Protein AF-A0A2E2HFM2-F1 (afdb_monomer_lite)

Radius of gyration: 34.53 Å; chains: 1; bounding box: 101×87×68 Å

Foldseek 3Di:
DDDDDDDDDDDDDPPDDDDDDPPPPPPVVVVVPPDDDPVRVVVVVVVVVVVCVVCVDPPVPVPPPPPPPPPPPPPDPDDDDDDQKWAWQDWDADPVRWIWTQIPNDIDTQVRDDPQWHWDADPNAIWIWGQAPVGIDTHHNQWMAGRVVRDIDGNVPPPPPPPPPDPPPDDDDDDDDDDDDDDDDDDDPDDDDPDDPDDDPDDPPDPPPDDPVVVVVVVVVVCVVVVDPDPVVVVVVVVVVDDDDDDDDDD

pLDDT: mean 70.52, std 19.64, range [39.88, 98.38]

Structure (mmCIF, N/CA/C/O backbone):
data_AF-A0A2E2HFM2-F1
#
_entry.id   AF-A0A2E2HFM2-F1
#
loop_
_atom_site.group_PDB
_atom_site.id
_atom_site.type_symbol
_atom_site.label_atom_id
_atom_site.label_alt_id
_atom_site.label_comp_id
_atom_site.label_asym_id
_atom_site.label_entity_id
_atom_site.label_seq_id
_atom_site.pdbx_PDB_ins_code
_atom_site.Cartn_x
_atom_site.Cartn_y
_atom_site.Cartn_z
_atom_site.occupancy
_atom_site.B_iso_or_equiv
_atom_site.auth_seq_id
_atom_site.auth_comp_id
_atom_site.auth_asym_id
_atom_site.auth_atom_id
_atom_site.pdbx_PDB_model_num
ATOM 1 N N . MET A 1 1 ? 54.842 57.254 31.199 1.00 39.88 1 MET A N 1
ATOM 2 C CA . MET A 1 1 ? 53.881 58.344 31.488 1.00 39.88 1 MET A CA 1
ATOM 3 C C . MET A 1 1 ? 52.487 57.737 31.397 1.00 39.88 1 MET A C 1
ATOM 5 O O . MET A 1 1 ? 52.149 57.214 30.353 1.00 39.88 1 MET A O 1
ATOM 9 N N . LYS A 1 2 ? 51.867 57.440 32.544 1.00 43.44 2 LYS A N 1
ATOM 10 C CA . LYS A 1 2 ? 50.680 58.153 33.055 1.00 43.44 2 LYS A CA 1
ATOM 11 C C . LYS A 1 2 ? 49.500 58.156 32.066 1.00 43.44 2 LYS A C 1
ATOM 13 O O . LYS A 1 2 ? 49.421 59.056 31.246 1.00 43.44 2 LYS A O 1
ATOM 18 N N . SER A 1 3 ? 48.562 57.222 32.235 1.00 47.00 3 SER A N 1
ATOM 19 C CA . SER A 1 3 ? 47.198 57.603 32.627 1.00 47.00 3 SER A CA 1
ATOM 20 C C . SER A 1 3 ? 46.427 56.402 33.184 1.00 47.00 3 SER A C 1
ATOM 22 O O . SER A 1 3 ? 46.003 55.503 32.469 1.00 47.00 3 SER A O 1
ATOM 24 N N . ILE A 1 4 ? 46.313 56.406 34.508 1.00 49.69 4 ILE A N 1
ATOM 25 C CA . ILE A 1 4 ? 45.232 55.811 35.294 1.00 49.69 4 ILE A CA 1
ATOM 26 C C . ILE A 1 4 ? 44.089 56.837 35.234 1.00 49.69 4 ILE A C 1
ATOM 28 O O . ILE A 1 4 ? 44.406 58.024 35.259 1.00 49.69 4 ILE A O 1
ATOM 32 N N . ILE A 1 5 ? 42.819 56.406 35.200 1.00 49.41 5 ILE A N 1
ATOM 33 C CA . ILE A 1 5 ? 41.629 57.008 35.862 1.00 49.41 5 ILE A CA 1
ATOM 34 C C . ILE A 1 5 ? 40.356 56.731 35.041 1.00 49.41 5 ILE A C 1
ATOM 36 O O . ILE A 1 5 ? 40.232 57.214 33.922 1.00 49.41 5 ILE A O 1
ATOM 40 N N . ALA A 1 6 ? 39.410 56.017 35.668 1.00 54.16 6 ALA A N 1
ATOM 41 C CA . ALA A 1 6 ? 37.957 56.283 35.746 1.00 54.16 6 ALA A CA 1
ATOM 42 C C . ALA A 1 6 ? 37.201 54.940 35.840 1.00 54.16 6 ALA A C 1
ATOM 44 O O . ALA A 1 6 ? 36.920 54.298 34.840 1.00 54.16 6 ALA A O 1
ATOM 45 N N . LYS A 1 7 ? 37.114 54.337 37.032 1.00 53.50 7 LYS A N 1
ATOM 46 C CA . LYS A 1 7 ? 36.034 54.525 38.026 1.00 53.50 7 LYS A CA 1
ATOM 47 C C . LYS A 1 7 ? 34.646 54.111 37.517 1.00 53.50 7 LYS A C 1
ATOM 49 O O . LYS A 1 7 ? 33.931 54.914 36.935 1.00 53.50 7 LYS A O 1
ATOM 54 N N . ASN A 1 8 ? 34.276 52.879 37.876 1.00 52.31 8 ASN A N 1
ATOM 55 C CA . ASN A 1 8 ? 33.082 52.539 38.655 1.00 52.31 8 ASN A CA 1
ATOM 56 C C . ASN A 1 8 ? 32.012 53.633 38.714 1.00 52.31 8 ASN A C 1
ATOM 58 O O . ASN A 1 8 ? 32.123 54.525 39.548 1.00 52.31 8 ASN A O 1
ATOM 62 N N . ILE A 1 9 ? 30.966 53.489 37.910 1.00 54.91 9 ILE A N 1
ATOM 63 C CA . ILE A 1 9 ? 29.576 53.846 38.213 1.00 54.91 9 ILE A CA 1
ATOM 64 C C . ILE A 1 9 ? 28.745 53.018 37.229 1.00 54.91 9 ILE A C 1
ATOM 66 O O . ILE A 1 9 ? 28.989 53.076 36.033 1.00 54.91 9 ILE A O 1
ATOM 70 N N . ILE A 1 10 ? 27.838 52.220 37.783 1.00 53.59 10 ILE A N 1
ATOM 71 C CA . ILE A 1 10 ? 26.657 51.512 37.235 1.00 53.59 10 ILE A CA 1
ATOM 72 C C . ILE A 1 10 ? 26.584 50.178 38.000 1.00 53.59 10 ILE A C 1
ATOM 74 O O . ILE A 1 10 ? 26.640 49.070 37.480 1.00 53.59 10 ILE A O 1
ATOM 78 N N . LEU A 1 11 ? 26.548 50.335 39.324 1.00 54.28 11 LEU A N 1
ATOM 79 C CA . LEU A 1 11 ? 26.118 49.348 40.295 1.00 54.28 11 LEU A CA 1
ATOM 80 C C . LEU A 1 11 ? 24.799 49.908 40.827 1.00 54.28 11 LEU A C 1
ATOM 82 O O . LEU A 1 11 ? 24.800 50.973 41.441 1.00 54.28 11 LEU A O 1
ATOM 86 N N . GLY A 1 12 ? 23.697 49.219 40.547 1.00 55.84 12 GLY A N 1
ATOM 87 C CA . GLY A 1 12 ? 22.373 49.562 41.063 1.00 55.84 12 GLY A CA 1
ATOM 88 C C . GLY A 1 12 ? 21.387 49.936 39.966 1.00 55.84 12 GLY A C 1
ATOM 89 O O . GLY A 1 12 ? 21.364 51.086 39.551 1.00 55.84 12 GLY A O 1
ATOM 90 N N . CYS A 1 13 ? 20.619 48.940 39.502 1.00 47.59 13 CYS A N 1
ATOM 91 C CA . CYS A 1 13 ? 19.217 49.051 39.045 1.00 47.59 13 CYS A CA 1
ATOM 92 C C . CYS A 1 13 ? 18.712 47.756 38.364 1.00 47.59 13 CYS A C 1
ATOM 94 O O . CYS A 1 13 ? 17.999 47.817 37.371 1.00 47.59 13 CYS A O 1
ATOM 96 N N . ILE A 1 14 ? 19.050 46.564 38.873 1.00 54.38 14 ILE A N 1
ATOM 97 C CA . ILE A 1 14 ? 18.417 45.310 38.406 1.00 54.38 14 ILE A CA 1
ATOM 98 C C . ILE A 1 14 ? 17.935 44.510 39.619 1.00 54.38 14 ILE A C 1
ATOM 100 O O . ILE A 1 14 ? 18.320 43.373 39.856 1.00 54.38 14 ILE A O 1
ATOM 104 N N . ALA A 1 15 ? 17.136 45.170 40.452 1.00 54.66 15 ALA A N 1
ATOM 105 C CA . ALA A 1 15 ? 16.482 44.575 41.612 1.00 54.66 15 ALA A CA 1
ATOM 106 C C . ALA A 1 15 ? 15.042 45.094 41.727 1.00 54.66 15 ALA A C 1
ATOM 108 O O . ALA A 1 15 ? 14.640 45.565 42.780 1.00 54.66 15 ALA A O 1
ATOM 109 N N . SER A 1 16 ? 14.276 45.061 40.634 1.00 52.44 16 SER A N 1
ATOM 110 C CA . SER A 1 16 ? 12.807 45.084 40.686 1.00 52.44 16 SER A CA 1
ATOM 111 C C . SER A 1 16 ? 12.227 44.816 39.298 1.00 52.44 16 SER A C 1
ATOM 113 O O . SER A 1 16 ? 11.870 45.748 38.589 1.00 52.44 16 SER A O 1
ATOM 115 N N . LEU A 1 17 ? 12.141 43.557 38.877 1.00 49.34 17 LEU A N 1
ATOM 116 C CA . LEU A 1 17 ? 11.197 43.184 37.818 1.00 49.34 17 LEU A CA 1
ATOM 117 C C . LEU A 1 17 ? 10.865 41.689 37.913 1.00 49.34 17 LEU A C 1
ATOM 119 O O . LEU A 1 17 ? 11.126 40.905 37.011 1.00 49.34 17 LEU A O 1
ATOM 123 N N . ILE A 1 18 ? 10.314 41.293 39.059 1.00 60.44 18 ILE A N 1
ATOM 124 C CA . ILE A 1 18 ? 9.520 40.068 39.157 1.00 60.44 18 ILE A CA 1
ATOM 125 C C . ILE A 1 18 ? 8.102 40.525 39.485 1.00 60.44 18 ILE A C 1
ATOM 127 O O . ILE A 1 18 ? 7.811 40.845 40.638 1.00 60.44 18 ILE A O 1
ATOM 131 N N . PRO A 1 19 ? 7.223 40.579 38.478 1.00 47.03 19 PRO A N 1
ATOM 132 C CA . PRO A 1 19 ? 5.866 40.165 38.740 1.00 47.03 19 PRO A CA 1
ATOM 133 C C . PRO A 1 19 ? 5.434 39.091 37.739 1.00 47.03 19 PRO A C 1
ATOM 135 O O . PRO A 1 19 ? 5.386 39.303 36.535 1.00 47.03 19 PRO A O 1
ATOM 138 N N . LEU A 1 20 ? 5.049 37.955 38.318 1.00 55.09 20 LEU A N 1
ATOM 139 C CA . LEU A 1 20 ? 3.718 37.399 38.097 1.00 55.09 20 LEU A CA 1
ATOM 140 C C . LEU A 1 20 ? 3.401 36.903 36.672 1.00 55.09 20 LEU A C 1
ATOM 142 O O . LEU A 1 20 ? 2.496 37.403 36.014 1.00 55.09 20 LEU A O 1
ATOM 146 N N . SER A 1 21 ? 4.067 35.821 36.265 1.00 47.66 21 SER A N 1
ATOM 147 C CA . SER A 1 21 ? 3.723 35.050 35.057 1.00 47.66 21 SER A CA 1
ATOM 148 C C . SER A 1 21 ? 3.321 33.606 35.394 1.00 47.66 21 SER A C 1
ATOM 150 O O . SER A 1 21 ? 3.885 32.666 34.843 1.00 47.66 21 SER A O 1
ATOM 152 N N . LEU A 1 22 ? 2.379 33.399 36.328 1.00 53.66 22 LEU A N 1
ATOM 153 C CA . LEU A 1 22 ? 1.909 32.050 36.713 1.00 53.66 22 LEU A CA 1
ATOM 154 C C . LEU A 1 22 ? 0.521 31.648 36.173 1.00 53.66 22 LEU A C 1
ATOM 156 O O . LEU A 1 22 ? 0.044 30.574 36.516 1.00 53.66 22 LEU A O 1
ATOM 160 N N . ALA A 1 23 ? -0.129 32.439 35.315 1.00 53.44 23 ALA A N 1
ATOM 161 C CA . ALA A 1 23 ? -1.523 32.171 34.922 1.00 53.44 23 ALA A CA 1
ATOM 162 C C . ALA A 1 23 ? -1.748 31.713 33.464 1.00 53.44 23 ALA A C 1
ATOM 164 O O . ALA A 1 23 ? -2.892 31.680 33.027 1.00 53.44 23 ALA A O 1
ATOM 165 N N . ALA A 1 24 ? -0.709 31.355 32.697 1.00 51.06 24 ALA A N 1
ATOM 166 C CA . ALA A 1 24 ? -0.855 31.068 31.257 1.00 51.06 24 ALA A CA 1
ATOM 167 C C . ALA A 1 24 ? -0.345 29.687 30.791 1.00 51.06 24 ALA A C 1
ATOM 169 O O . ALA A 1 24 ? -0.133 29.501 29.598 1.00 51.06 24 ALA A O 1
ATOM 170 N N . GLN A 1 25 ? -0.147 28.710 31.686 1.00 55.06 25 GLN A N 1
ATOM 171 C CA . GLN A 1 25 ? 0.388 27.393 31.286 1.00 55.06 25 GLN A CA 1
ATOM 172 C C . GLN A 1 25 ? -0.664 26.348 30.869 1.00 55.06 25 GLN A C 1
ATOM 174 O O . GLN A 1 25 ? -0.280 25.318 30.345 1.00 55.06 25 GLN A O 1
ATOM 179 N N . ASN A 1 26 ? -1.973 26.600 30.996 1.00 54.81 26 ASN A N 1
ATOM 180 C CA . ASN A 1 26 ? -2.979 25.543 30.762 1.00 54.81 26 ASN A CA 1
ATOM 181 C C . ASN A 1 26 ? -3.682 25.577 29.390 1.00 54.81 26 ASN A C 1
ATOM 183 O O . ASN A 1 26 ? -4.603 24.797 29.166 1.00 54.81 26 ASN A O 1
ATOM 187 N N . ALA A 1 27 ? -3.302 26.471 28.471 1.00 55.06 27 ALA A N 1
ATOM 188 C CA . ALA A 1 27 ? -3.981 26.586 27.171 1.00 55.06 27 ALA A CA 1
ATOM 189 C C . ALA A 1 27 ? -3.174 26.031 25.983 1.00 55.06 27 ALA A C 1
ATOM 191 O O . ALA A 1 27 ? -3.766 25.732 24.949 1.00 55.06 27 ALA A O 1
ATOM 192 N N . ALA A 1 28 ? -1.854 25.863 26.123 1.00 51.75 28 ALA A N 1
ATOM 193 C CA . ALA A 1 28 ? -0.983 25.384 25.043 1.00 51.75 28 ALA A CA 1
ATOM 194 C C . ALA A 1 28 ? -0.895 23.848 24.942 1.00 51.75 28 ALA A C 1
ATOM 196 O O . ALA A 1 28 ? -0.460 23.340 23.912 1.00 51.75 28 ALA A O 1
ATOM 197 N N . ASP A 1 29 ? -1.366 23.110 25.952 1.00 54.62 29 ASP A N 1
ATOM 198 C CA . ASP A 1 29 ? -1.406 21.642 25.908 1.00 54.62 29 ASP A CA 1
ATOM 199 C C . ASP A 1 29 ? -2.560 21.098 25.044 1.00 54.62 29 ASP A C 1
ATOM 201 O O . ASP A 1 29 ? -2.495 19.963 24.586 1.00 54.62 29 ASP A O 1
ATOM 205 N N . ASN A 1 30 ? -3.575 21.906 24.715 1.00 53.47 30 ASN A N 1
ATOM 206 C CA . ASN A 1 30 ? -4.789 21.404 24.052 1.00 53.47 30 ASN A CA 1
ATOM 207 C C . ASN A 1 30 ? -4.645 21.105 22.547 1.00 53.47 30 ASN A C 1
ATOM 209 O O . ASN A 1 30 ? -5.521 20.469 21.969 1.00 53.47 30 ASN A O 1
ATOM 213 N N . ILE A 1 31 ? -3.566 21.550 21.891 1.00 54.00 31 ILE A N 1
ATOM 214 C CA . ILE A 1 31 ? -3.341 21.296 20.450 1.00 54.00 31 ILE A CA 1
ATOM 215 C C . ILE A 1 31 ? -2.473 20.049 20.208 1.00 54.00 31 ILE A C 1
ATOM 217 O O . ILE A 1 31 ? -2.490 19.497 19.112 1.00 54.00 31 ILE A O 1
ATOM 221 N N . ASN A 1 32 ? -1.786 19.543 21.239 1.00 52.69 32 ASN A N 1
ATOM 222 C CA . ASN A 1 32 ? -1.088 18.251 21.189 1.00 52.69 32 ASN A CA 1
ATOM 223 C C . ASN A 1 32 ? -1.823 17.136 21.953 1.00 52.69 32 ASN A C 1
ATOM 225 O O . ASN A 1 32 ? -1.427 15.973 21.880 1.00 52.69 32 ASN A O 1
ATOM 229 N N . THR A 1 33 ? -2.929 17.451 22.634 1.00 56.03 33 THR A N 1
ATOM 230 C CA . THR A 1 33 ? -3.870 16.467 23.179 1.00 56.03 33 THR A CA 1
ATOM 231 C C . THR A 1 33 ? -4.931 16.113 22.134 1.00 56.03 33 THR A C 1
ATOM 233 O O . THR A 1 33 ? -6.126 16.289 22.342 1.00 56.03 33 THR A O 1
ATOM 236 N N . LEU A 1 34 ? -4.501 15.502 21.029 1.00 57.41 34 LEU A N 1
ATOM 237 C CA . LEU A 1 34 ? -5.348 14.570 20.258 1.00 57.41 34 LEU A CA 1
ATOM 238 C C . LEU A 1 34 ? -5.672 13.290 21.061 1.00 57.41 34 LEU A C 1
ATOM 240 O O . LEU A 1 34 ? -6.256 12.338 20.552 1.00 57.41 34 LEU A O 1
ATOM 244 N N . PHE A 1 35 ? -5.270 13.272 22.328 1.00 57.59 35 PHE A N 1
ATOM 245 C CA . PHE A 1 35 ? -5.385 12.179 23.259 1.00 57.59 35 PHE A CA 1
ATOM 246 C C . PHE A 1 35 ? -6.167 12.699 24.455 1.00 57.59 35 PHE A C 1
ATOM 248 O O . PHE A 1 35 ? -5.665 13.549 25.184 1.00 57.59 35 PHE A O 1
ATOM 255 N N . THR A 1 36 ? -7.405 12.218 24.558 1.00 68.62 36 THR A N 1
ATOM 256 C CA . THR A 1 36 ? -8.241 12.046 25.755 1.00 68.62 36 THR A CA 1
ATOM 257 C C . THR A 1 36 ? -7.971 12.989 26.928 1.00 68.62 36 THR A C 1
ATOM 259 O O . THR A 1 36 ? -6.880 12.987 27.506 1.00 68.62 36 THR A O 1
ATOM 262 N N . THR A 1 37 ? -8.999 13.714 27.370 1.00 85.19 37 THR A N 1
ATOM 263 C CA . THR A 1 37 ? -8.916 14.525 28.600 1.00 85.19 37 THR A CA 1
ATOM 264 C C . THR A 1 37 ? -8.427 13.682 29.796 1.00 85.19 37 THR A C 1
ATOM 266 O O . THR A 1 37 ? -8.625 12.466 29.800 1.00 85.19 37 THR A O 1
ATOM 269 N N . PRO A 1 38 ? -7.814 14.269 30.846 1.00 82.12 38 PRO A N 1
ATOM 270 C CA . PRO A 1 38 ? -7.383 13.501 32.020 1.00 82.12 38 PRO A CA 1
ATOM 271 C C . PRO A 1 38 ? -8.492 12.621 32.622 1.00 82.12 38 PRO A C 1
ATOM 273 O O . PRO A 1 38 ? -8.237 11.473 32.972 1.00 82.12 38 PRO A O 1
ATOM 276 N N . ALA A 1 39 ? -9.732 13.121 32.647 1.00 80.25 39 ALA A N 1
ATOM 277 C CA . ALA A 1 39 ? -10.903 12.371 33.103 1.00 80.25 39 ALA A CA 1
ATOM 278 C C . ALA A 1 39 ? -11.265 11.200 32.169 1.00 80.25 39 ALA A C 1
ATOM 280 O O . ALA A 1 39 ? -11.612 10.113 32.619 1.00 80.25 39 ALA A O 1
ATOM 281 N N . GLU A 1 40 ? -11.152 11.395 30.857 1.00 84.44 40 GLU A N 1
ATOM 282 C CA . GLU A 1 40 ? -11.380 10.336 29.870 1.00 84.44 40 GLU A CA 1
ATOM 283 C C . GLU A 1 40 ? -10.297 9.254 29.934 1.00 84.44 40 GLU A C 1
ATOM 285 O O . GLU A 1 40 ? -10.583 8.071 29.761 1.00 84.44 40 GLU A O 1
ATOM 290 N N . ARG A 1 41 ? -9.059 9.633 30.263 1.00 86.56 41 ARG A N 1
ATOM 291 C CA . ARG A 1 41 ? -7.980 8.674 30.502 1.00 86.56 41 ARG A CA 1
ATOM 292 C C . ARG A 1 41 ? -8.248 7.806 31.727 1.00 86.56 41 ARG A C 1
ATOM 294 O O . ARG A 1 41 ? -8.078 6.595 31.638 1.00 86.56 41 ARG A O 1
ATOM 301 N N . GLU A 1 42 ? -8.706 8.400 32.828 1.00 89.38 42 GLU A N 1
ATOM 302 C CA . GLU A 1 42 ? -9.131 7.642 34.013 1.00 89.38 42 GLU A CA 1
ATOM 303 C C . GLU A 1 42 ? -10.271 6.671 33.680 1.00 89.38 42 GLU A C 1
ATOM 305 O O . GLU A 1 42 ? -10.248 5.522 34.119 1.00 89.38 42 GLU A O 1
ATOM 310 N N . TYR A 1 43 ? -11.227 7.091 32.847 1.00 92.00 43 TYR A N 1
ATOM 311 C CA . TYR A 1 43 ? -12.310 6.224 32.382 1.00 92.00 43 TYR A CA 1
ATOM 312 C C . TYR A 1 43 ? -11.810 5.047 31.525 1.00 92.00 43 TYR A C 1
ATOM 314 O O . TYR A 1 43 ? -12.199 3.902 31.755 1.00 92.00 43 TYR A O 1
ATOM 322 N N . LEU A 1 44 ? -10.910 5.286 30.566 1.00 89.44 44 LEU A N 1
ATOM 323 C CA . LEU A 1 44 ? -10.323 4.212 29.757 1.00 89.44 44 LEU A CA 1
ATOM 324 C C . LEU A 1 44 ? -9.450 3.263 30.587 1.00 89.44 44 LEU A C 1
ATOM 326 O O . LEU A 1 44 ? -9.441 2.057 30.335 1.00 89.44 44 LEU A O 1
ATOM 330 N N . ASP A 1 45 ? -8.731 3.782 31.582 1.00 91.25 45 ASP A N 1
ATOM 331 C CA . ASP A 1 45 ? -7.950 2.960 32.505 1.00 91.25 45 ASP A CA 1
ATOM 332 C C . ASP A 1 45 ? -8.859 2.112 33.407 1.00 91.25 45 ASP A C 1
ATOM 334 O O . ASP A 1 45 ? -8.538 0.949 33.659 1.00 91.25 45 ASP A O 1
ATOM 338 N N . PHE A 1 46 ? -10.019 2.635 33.819 1.00 95.94 46 PHE A N 1
ATOM 339 C CA . PHE A 1 46 ? -11.054 1.859 34.504 1.00 95.94 46 PHE A CA 1
ATOM 340 C C . PHE A 1 46 ? -11.579 0.714 33.626 1.00 95.94 46 PHE A C 1
ATOM 342 O O . PHE A 1 46 ? -11.563 -0.434 34.067 1.00 95.94 46 PHE A O 1
ATOM 349 N N . LEU A 1 47 ? -11.948 0.983 32.366 1.00 94.38 47 LEU A N 1
ATOM 350 C CA . LEU A 1 47 ? -12.396 -0.060 31.429 1.00 94.38 47 LEU A CA 1
ATOM 351 C C . LEU A 1 47 ? -11.313 -1.117 31.178 1.00 94.38 47 LEU A C 1
ATOM 353 O O . LEU A 1 47 ? -11.606 -2.310 31.124 1.00 94.38 47 LEU A O 1
ATOM 357 N N . ARG A 1 48 ? -10.043 -0.703 31.057 1.00 90.94 48 ARG A N 1
ATOM 358 C CA . ARG A 1 48 ? -8.917 -1.638 30.924 1.00 90.94 48 ARG A CA 1
ATOM 359 C C . ARG A 1 48 ? -8.802 -2.537 32.156 1.00 90.94 48 ARG A C 1
ATOM 361 O O . ARG A 1 48 ? -8.593 -3.738 32.005 1.00 90.94 48 ARG A O 1
ATOM 368 N N . GLN A 1 49 ? -8.918 -1.980 33.361 1.00 94.44 49 GLN A N 1
ATOM 369 C CA . GLN A 1 49 ? -8.872 -2.762 34.599 1.00 94.44 49 GLN A CA 1
ATOM 370 C C . GLN A 1 49 ? -10.060 -3.718 34.709 1.00 94.44 49 GLN A C 1
ATOM 372 O O . GLN A 1 49 ? -9.866 -4.875 35.068 1.00 94.44 49 GLN A O 1
ATOM 377 N N . GLU A 1 50 ? -11.263 -3.269 34.356 1.00 94.94 50 GLU A N 1
ATOM 378 C CA . GLU A 1 50 ? -12.454 -4.116 34.329 1.00 94.94 50 GLU A CA 1
ATOM 379 C C . GLU A 1 50 ? -12.279 -5.289 33.353 1.00 94.94 50 GLU A C 1
ATOM 381 O O . GLU A 1 50 ? -12.508 -6.439 33.726 1.00 94.94 50 GLU A O 1
ATOM 386 N N . PHE A 1 51 ? -11.776 -5.024 32.144 1.00 90.94 51 PHE A N 1
ATOM 387 C CA . PHE A 1 51 ? -11.486 -6.058 31.153 1.00 90.94 51 PHE A CA 1
ATOM 388 C C . PHE A 1 51 ? -10.466 -7.081 31.668 1.00 90.94 51 PHE A C 1
ATOM 390 O O . PHE A 1 51 ? -10.666 -8.282 31.503 1.00 90.94 51 PHE A O 1
ATOM 397 N N . LEU A 1 52 ? -9.394 -6.629 32.328 1.00 87.88 52 LEU A N 1
ATOM 398 C CA . LEU A 1 52 ? -8.387 -7.517 32.919 1.00 87.88 52 LEU A CA 1
ATOM 399 C C . LEU A 1 52 ? -8.940 -8.337 34.091 1.00 87.88 52 LEU A C 1
ATOM 401 O O . LEU A 1 52 ? -8.533 -9.477 34.279 1.00 87.88 52 LEU A O 1
ATOM 405 N N . LEU A 1 53 ? -9.872 -7.788 34.872 1.00 92.00 53 LEU A N 1
ATOM 406 C CA . LEU A 1 53 ? -10.530 -8.516 35.960 1.00 92.00 53 LEU A CA 1
ATOM 407 C C . LEU A 1 53 ? -11.534 -9.553 35.446 1.00 92.00 53 LEU A C 1
ATOM 409 O O . LEU A 1 53 ? -11.685 -10.601 36.070 1.00 92.00 53 LEU A O 1
ATOM 413 N N . GLN A 1 54 ? -12.209 -9.271 34.329 1.00 86.31 54 GLN A N 1
ATOM 414 C CA .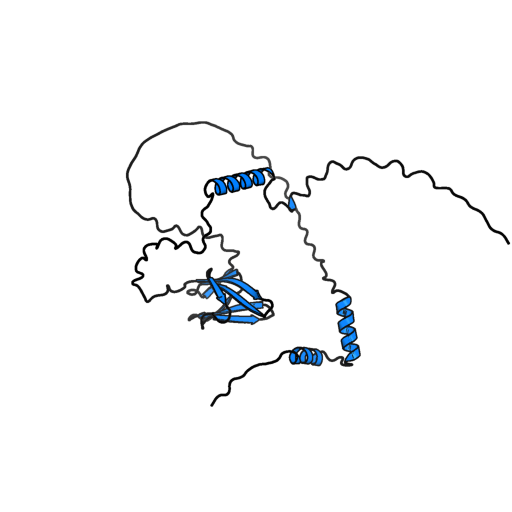 GLN A 1 54 ? -13.123 -10.210 33.672 1.00 86.31 54 GLN A CA 1
ATOM 415 C C . GLN A 1 54 ? -12.379 -11.296 32.881 1.00 86.31 54 GLN A C 1
ATOM 417 O O . GLN A 1 54 ? -12.873 -12.416 32.784 1.00 86.31 54 GLN A O 1
ATOM 422 N N . ASN A 1 55 ? -11.171 -10.999 32.389 1.00 83.44 55 ASN A N 1
ATOM 423 C CA . ASN A 1 55 ? -10.320 -11.922 31.634 1.00 83.44 55 ASN A CA 1
ATOM 424 C C . ASN A 1 55 ? -8.982 -12.171 32.364 1.00 83.44 55 ASN A C 1
ATOM 426 O O . ASN A 1 55 ? -7.919 -11.900 31.801 1.00 83.44 55 ASN A O 1
ATOM 430 N N . PRO A 1 56 ? -8.995 -12.649 33.628 1.00 73.69 56 PRO A N 1
ATOM 431 C CA . PRO A 1 56 ? -7.814 -12.631 34.486 1.00 73.69 56 PRO A CA 1
ATOM 432 C C . PRO A 1 56 ? -6.685 -13.528 33.983 1.00 73.69 56 PRO A C 1
ATOM 434 O O . PRO A 1 56 ? -5.531 -13.211 34.247 1.00 73.69 56 PRO A O 1
ATOM 437 N N . GLN A 1 57 ? -6.995 -14.609 33.265 1.00 60.06 57 GLN A N 1
ATOM 438 C CA . GLN A 1 57 ? -6.033 -15.538 32.675 1.00 60.06 57 GLN A CA 1
ATOM 439 C C . GLN A 1 57 ? -6.728 -16.422 31.627 1.00 60.06 57 GLN A C 1
ATOM 441 O O . GLN A 1 57 ? -6.887 -17.622 31.838 1.00 60.06 57 GLN A O 1
ATOM 446 N N . GLU A 1 58 ? -7.119 -15.872 30.479 1.00 57.06 58 GLU A N 1
ATOM 447 C CA . GLU A 1 58 ? -6.851 -16.680 29.290 1.00 57.06 58 GLU A CA 1
ATOM 448 C C . GLU A 1 58 ? -5.367 -16.467 29.032 1.00 57.06 58 GLU A C 1
ATOM 450 O O . GLU A 1 58 ? -4.941 -15.385 28.626 1.00 57.06 58 GLU A O 1
ATOM 455 N N . ASP A 1 59 ? -4.556 -17.464 29.406 1.00 53.34 59 ASP A N 1
ATOM 456 C CA . ASP A 1 59 ? -3.237 -17.624 28.810 1.00 53.34 59 ASP A CA 1
ATOM 457 C C . ASP A 1 59 ? -3.416 -17.281 27.331 1.00 53.34 59 ASP A C 1
ATOM 459 O O . ASP A 1 59 ? -4.201 -17.945 26.652 1.00 53.34 59 ASP A O 1
ATOM 463 N N . PHE A 1 60 ? -2.733 -16.242 26.837 1.00 52.53 60 PHE A N 1
ATOM 464 C CA . PHE A 1 60 ? -2.528 -16.038 25.404 1.00 52.53 60 PHE A CA 1
ATOM 465 C C . PHE A 1 60 ? -1.671 -17.206 24.916 1.00 52.53 60 PHE A C 1
ATOM 467 O O . PHE A 1 60 ? -0.492 -17.084 24.584 1.00 52.53 60 PHE A O 1
ATOM 474 N N . ASN A 1 61 ? -2.255 -18.392 24.956 1.00 50.31 61 ASN A N 1
ATOM 475 C CA . ASN A 1 61 ? -1.707 -19.591 24.423 1.00 50.31 61 ASN A CA 1
ATOM 476 C C . ASN A 1 61 ? -1.916 -19.394 22.931 1.00 50.31 61 ASN A C 1
ATOM 478 O O . ASN A 1 61 ? -2.983 -19.651 22.389 1.00 50.31 61 ASN A O 1
ATOM 482 N N . VAL A 1 62 ? -0.883 -18.892 22.257 1.00 58.84 62 VAL A N 1
ATOM 483 C CA . VAL A 1 62 ? -0.831 -18.814 20.788 1.00 58.84 62 VAL A CA 1
ATOM 484 C C . VAL A 1 62 ? -1.038 -20.212 20.161 1.00 58.84 62 VAL A C 1
ATOM 486 O O . VAL A 1 62 ? -1.259 -20.329 18.963 1.00 58.84 62 VAL A O 1
ATOM 489 N N . ASN A 1 63 ? -1.027 -21.272 20.983 1.00 58.69 63 ASN A N 1
ATOM 490 C CA . ASN A 1 63 ? -1.361 -22.652 20.643 1.00 58.69 63 ASN A CA 1
ATOM 491 C C . ASN A 1 63 ? -2.735 -23.126 21.155 1.00 58.69 63 ASN A C 1
ATOM 493 O O . ASN A 1 63 ? -2.960 -24.334 21.209 1.00 58.69 63 ASN A O 1
ATOM 497 N N . GLN A 1 64 ? -3.644 -22.242 21.580 1.00 53.34 64 GLN A N 1
ATOM 498 C CA . GLN A 1 64 ? -5.016 -22.653 21.863 1.00 53.34 64 GLN A CA 1
ATOM 499 C C . GLN A 1 64 ? -5.626 -23.086 20.535 1.00 53.34 64 GLN A C 1
ATOM 501 O O . GLN A 1 64 ? -5.901 -22.258 19.669 1.00 53.34 64 GLN A O 1
ATOM 506 N N . GLU A 1 65 ? -5.744 -24.404 20.362 1.00 60.06 65 GLU A N 1
ATOM 507 C CA . GLU A 1 65 ? -6.508 -25.036 19.297 1.00 60.06 65 GLU A CA 1
ATOM 508 C C . GLU A 1 65 ? -7.875 -24.363 19.278 1.00 60.06 65 GLU A C 1
ATOM 510 O O . GLU A 1 65 ? -8.728 -24.607 20.135 1.00 60.06 65 GLU A O 1
ATOM 515 N N . VAL A 1 66 ? -8.027 -23.431 18.336 1.00 64.06 66 VAL A N 1
ATOM 516 C CA . VAL A 1 66 ? -9.278 -22.749 18.044 1.00 64.06 66 VAL A CA 1
ATOM 517 C C . VAL A 1 66 ? -10.312 -23.864 17.927 1.00 64.06 66 VAL A C 1
ATOM 519 O O . VAL A 1 66 ? -10.087 -24.775 17.122 1.00 64.06 66 VAL A O 1
ATOM 522 N N . PRO A 1 67 ? -11.381 -23.873 18.752 1.00 54.69 67 PRO A N 1
ATOM 523 C CA . PRO A 1 67 ? -12.404 -24.900 18.655 1.00 54.69 67 PRO A CA 1
ATOM 524 C C . PRO A 1 67 ? -12.810 -24.946 17.197 1.00 54.69 67 PRO A C 1
ATOM 526 O O . PRO A 1 67 ? -13.159 -23.902 16.647 1.00 54.69 67 PRO A O 1
ATOM 529 N N . LEU A 1 68 ? -12.642 -26.122 16.583 1.00 54.03 68 LEU A N 1
ATOM 530 C CA . LEU A 1 68 ? -12.945 -26.388 15.185 1.00 54.03 68 LEU A CA 1
ATOM 531 C C . LEU A 1 68 ? -14.369 -25.897 14.949 1.00 54.03 68 LEU A C 1
ATOM 533 O O . LEU A 1 68 ? -15.337 -26.612 15.215 1.00 54.03 68 LEU A O 1
ATOM 537 N N . VAL A 1 69 ? -14.490 -24.642 14.508 1.00 61.97 69 VAL A N 1
ATOM 538 C CA . VAL A 1 69 ? -15.707 -24.119 13.913 1.00 61.97 69 VAL A CA 1
ATOM 539 C C . VAL A 1 69 ? -16.045 -25.182 12.884 1.00 61.97 69 VAL A C 1
ATOM 541 O O . VAL A 1 69 ? -15.135 -25.550 12.132 1.00 61.97 69 VAL A O 1
ATOM 544 N N . PRO A 1 70 ? -17.252 -25.775 12.923 1.00 52.53 70 PRO A N 1
ATOM 545 C CA . PRO A 1 70 ? -17.615 -26.810 11.978 1.00 52.53 70 PRO A CA 1
ATOM 546 C C . PRO A 1 70 ? -17.246 -26.275 10.607 1.00 52.53 70 PRO A C 1
ATOM 548 O O . PRO A 1 70 ? -17.780 -25.250 10.185 1.00 52.53 70 PRO A O 1
ATOM 551 N N . VAL A 1 71 ? -16.244 -26.918 10.004 1.00 53.50 71 VAL A N 1
ATOM 552 C CA . VAL A 1 71 ? -15.839 -26.675 8.633 1.00 53.50 71 VAL A CA 1
ATOM 553 C C . VAL A 1 71 ? -17.112 -26.967 7.869 1.00 53.50 71 VAL A C 1
ATOM 555 O O . VAL A 1 71 ? -17.509 -28.124 7.725 1.00 53.50 71 VAL A O 1
ATOM 558 N N . ILE A 1 72 ? -17.835 -25.903 7.524 1.00 55.53 72 ILE A N 1
ATOM 559 C CA . ILE A 1 72 ? -18.856 -25.963 6.498 1.00 55.53 72 ILE A CA 1
ATOM 560 C C . ILE A 1 72 ? -18.074 -26.552 5.342 1.00 55.53 72 ILE A C 1
ATOM 562 O O . ILE A 1 72 ? -17.051 -25.991 4.959 1.00 55.53 72 ILE A O 1
ATOM 566 N N . ALA A 1 73 ? -18.434 -27.771 4.949 1.00 52.22 73 ALA A N 1
ATOM 567 C CA . ALA A 1 73 ? -17.793 -28.430 3.836 1.00 52.22 73 ALA A CA 1
ATOM 568 C C . ALA A 1 73 ? -17.886 -27.451 2.666 1.00 52.22 73 ALA A C 1
ATOM 570 O O . ALA A 1 73 ? -18.975 -27.210 2.145 1.00 52.22 73 ALA A O 1
ATOM 571 N N . ASP A 1 74 ? -16.756 -26.829 2.337 1.00 51.91 74 ASP A N 1
ATOM 572 C CA . ASP A 1 74 ? -16.564 -26.051 1.126 1.00 51.91 74 ASP A CA 1
ATOM 573 C C . ASP A 1 74 ? -16.546 -27.063 -0.030 1.00 51.91 74 ASP A C 1
ATOM 575 O O . ASP A 1 74 ? -15.521 -27.335 -0.646 1.00 51.91 74 ASP A O 1
ATOM 579 N N . ASP A 1 75 ? -17.700 -27.680 -0.282 1.00 52.00 75 ASP A N 1
ATOM 580 C CA . ASP A 1 75 ? -17.974 -28.612 -1.377 1.00 52.00 75 ASP A CA 1
ATOM 581 C C . ASP A 1 75 ? -18.152 -27.864 -2.716 1.00 52.00 75 ASP A C 1
ATOM 583 O O . ASP A 1 75 ? -18.832 -28.351 -3.614 1.00 52.00 75 ASP A O 1
ATOM 587 N N . GLU A 1 76 ? -17.529 -26.694 -2.893 1.00 53.69 76 GLU A N 1
ATOM 588 C CA . GLU A 1 76 ? -17.449 -26.007 -4.188 1.00 53.69 76 GLU A CA 1
ATOM 589 C C . GLU A 1 76 ? -16.032 -25.490 -4.458 1.00 53.69 76 GLU A C 1
ATOM 591 O O . GLU A 1 76 ? -15.722 -24.299 -4.473 1.00 53.69 76 GLU A O 1
ATOM 596 N N . GLU A 1 77 ? -15.150 -26.440 -4.747 1.00 54.44 77 GLU A N 1
ATOM 597 C CA . GLU A 1 77 ? -14.028 -26.200 -5.641 1.00 54.44 77 GLU A CA 1
ATOM 598 C C . GLU A 1 77 ? -14.573 -25.683 -6.987 1.00 54.44 77 GLU A C 1
ATOM 600 O O . GLU A 1 77 ? -15.222 -26.425 -7.725 1.00 54.44 77 GLU A O 1
ATOM 605 N N . GLY A 1 78 ? -14.305 -24.416 -7.333 1.00 50.28 78 GLY A N 1
ATOM 606 C CA . GLY A 1 78 ? -14.266 -24.047 -8.753 1.00 50.28 78 GLY A CA 1
ATOM 607 C C . GLY A 1 78 ? -14.707 -22.660 -9.208 1.00 50.28 78 GLY A C 1
ATOM 608 O O . GLY A 1 78 ? -14.753 -22.459 -10.419 1.00 50.28 78 GLY A O 1
ATOM 609 N N . ALA A 1 79 ? -14.996 -21.689 -8.343 1.00 56.81 79 ALA A N 1
ATOM 610 C CA . ALA A 1 79 ? -15.171 -20.314 -8.817 1.00 56.81 79 ALA A CA 1
ATOM 611 C C . ALA A 1 79 ? -14.731 -19.303 -7.760 1.00 56.81 79 ALA A C 1
ATOM 613 O O . ALA A 1 79 ? -15.509 -18.909 -6.894 1.00 56.81 79 ALA A O 1
ATOM 614 N N . GLN A 1 80 ? -13.476 -18.848 -7.844 1.00 58.34 80 GLN A N 1
ATOM 615 C CA . GLN A 1 80 ? -13.103 -17.604 -7.173 1.00 58.34 80 GLN A CA 1
ATOM 616 C C . GLN A 1 80 ? -14.086 -16.522 -7.649 1.00 58.34 80 GLN A C 1
ATOM 618 O O . GLN A 1 80 ? -14.267 -16.381 -8.864 1.00 58.34 80 GLN A O 1
ATOM 623 N N . PRO A 1 81 ? -14.764 -15.803 -6.737 1.00 65.44 81 PRO A N 1
ATOM 624 C CA . PRO A 1 81 ? -15.719 -14.782 -7.132 1.00 65.44 81 PRO A CA 1
ATOM 625 C C . PRO A 1 81 ? -14.998 -13.785 -8.035 1.00 65.44 81 PRO A C 1
ATOM 627 O O . PRO A 1 81 ? -13.923 -13.294 -7.688 1.00 65.44 81 PRO A O 1
ATOM 630 N N . ALA A 1 82 ? -15.561 -13.533 -9.219 1.00 77.94 82 ALA A N 1
ATOM 631 C CA . ALA A 1 82 ? -14.996 -12.585 -10.165 1.00 77.94 82 ALA A CA 1
ATOM 632 C C . ALA A 1 82 ? -14.834 -11.235 -9.456 1.00 77.94 82 ALA A C 1
ATOM 634 O O . ALA A 1 82 ? -15.818 -10.607 -9.063 1.00 77.94 82 ALA A O 1
ATOM 635 N N . VAL A 1 83 ? -13.584 -10.829 -9.235 1.00 79.06 83 VAL A N 1
ATOM 636 C CA . VAL A 1 83 ? -13.260 -9.598 -8.517 1.00 79.06 83 VAL A CA 1
ATOM 637 C C . VAL A 1 83 ? -13.775 -8.425 -9.346 1.00 79.06 83 VAL A C 1
ATOM 639 O O . VAL A 1 83 ? -13.279 -8.165 -10.440 1.00 79.06 83 VAL A O 1
ATOM 642 N N . SER A 1 84 ? -14.801 -7.739 -8.847 1.00 90.25 84 SER A N 1
ATOM 643 C CA . SER A 1 84 ? -15.430 -6.613 -9.546 1.00 90.25 84 SER A CA 1
ATOM 644 C C . SER A 1 84 ? -14.649 -5.307 -9.395 1.00 90.25 84 SER A C 1
ATOM 646 O O . SER A 1 84 ? -14.760 -4.423 -10.244 1.00 90.25 84 SER A O 1
ATOM 648 N N . GLU A 1 85 ? -13.853 -5.186 -8.330 1.00 94.88 85 GLU A N 1
ATOM 649 C CA . GLU A 1 85 ? -13.124 -3.970 -7.976 1.00 94.88 85 GLU A CA 1
ATOM 650 C C . GLU A 1 85 ? -11.731 -4.292 -7.414 1.00 94.88 85 GLU A C 1
ATOM 652 O O . GLU A 1 85 ? -11.555 -5.207 -6.605 1.00 94.88 85 GLU A O 1
ATOM 657 N N . TYR A 1 86 ? -10.734 -3.523 -7.851 1.00 96.00 86 TYR A N 1
ATOM 658 C CA . TYR A 1 86 ? -9.376 -3.549 -7.317 1.00 96.00 86 TYR A CA 1
ATOM 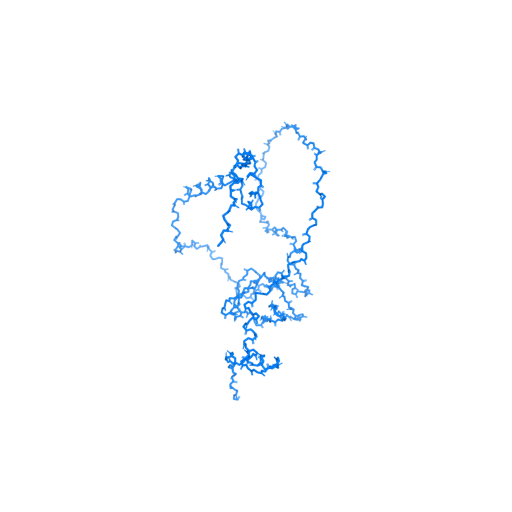659 C C . TYR A 1 86 ? -9.079 -2.250 -6.576 1.00 96.00 86 TYR A C 1
ATOM 661 O O . TYR A 1 86 ? -8.870 -1.215 -7.197 1.00 96.00 86 TYR A O 1
ATOM 669 N N . THR A 1 87 ? -8.998 -2.313 -5.256 1.00 96.31 87 THR A N 1
ATOM 670 C CA . THR A 1 87 ? -8.662 -1.205 -4.368 1.00 96.31 87 THR A CA 1
ATOM 671 C C . THR A 1 87 ? -7.214 -1.303 -3.914 1.00 96.31 87 THR A C 1
ATOM 673 O O . THR A 1 87 ? -6.856 -2.176 -3.119 1.00 96.31 87 THR A O 1
ATOM 676 N N . LEU A 1 88 ? -6.376 -0.379 -4.384 1.00 97.12 88 LEU A N 1
ATOM 677 C CA . LEU A 1 88 ? -4.989 -0.256 -3.953 1.00 97.12 88 LEU A CA 1
ATOM 678 C C . LEU A 1 88 ? -4.914 0.676 -2.742 1.00 97.12 88 LEU A C 1
ATOM 680 O O . LEU A 1 88 ? -4.907 1.897 -2.881 1.00 97.12 88 LEU A O 1
ATOM 684 N N . THR A 1 89 ? -4.814 0.112 -1.543 1.00 96.56 89 THR A N 1
ATOM 685 C CA . THR A 1 89 ? -4.741 0.898 -0.303 1.00 96.56 89 THR A CA 1
ATOM 686 C C . THR A 1 89 ? -3.387 1.585 -0.155 1.00 96.56 89 THR A C 1
ATOM 688 O O . THR A 1 89 ? -3.321 2.760 0.200 1.00 96.56 89 THR A O 1
ATOM 691 N N . GLY A 1 90 ? -2.294 0.876 -0.442 1.00 96.62 90 GLY A N 1
ATOM 692 C CA . GLY A 1 90 ? -0.953 1.402 -0.221 1.00 96.62 90 GLY A CA 1
ATOM 693 C C . GLY A 1 90 ? 0.150 0.540 -0.812 1.00 96.62 90 GLY A C 1
ATOM 694 O O . GLY A 1 90 ? -0.054 -0.625 -1.148 1.00 96.62 90 GLY A O 1
ATOM 695 N N . ILE A 1 91 ? 1.337 1.133 -0.909 1.00 97.56 91 ILE A N 1
ATOM 696 C CA . ILE A 1 91 ? 2.571 0.459 -1.309 1.00 97.56 91 ILE A CA 1
ATOM 697 C C . ILE A 1 91 ? 3.633 0.832 -0.280 1.00 97.56 91 ILE A C 1
ATOM 699 O O . ILE A 1 91 ? 3.896 2.013 -0.055 1.00 97.56 91 ILE A O 1
ATOM 703 N N . PHE A 1 92 ? 4.249 -0.166 0.337 1.00 97.38 92 PHE A N 1
ATOM 704 C CA . PHE A 1 92 ? 5.370 0.011 1.247 1.00 97.38 92 PHE A CA 1
ATOM 705 C C . PHE A 1 92 ? 6.658 -0.432 0.570 1.00 97.38 92 PHE A C 1
ATOM 707 O O . PHE A 1 92 ? 6.728 -1.522 0.012 1.00 97.38 92 PHE A O 1
ATOM 714 N N . THR A 1 93 ? 7.678 0.422 0.618 1.00 97.00 93 THR A N 1
ATOM 715 C CA . THR A 1 93 ? 9.018 0.108 0.111 1.00 97.00 93 THR A CA 1
ATOM 716 C C . THR A 1 93 ? 9.966 -0.034 1.291 1.00 97.00 93 THR A C 1
ATOM 718 O O . THR A 1 93 ? 10.144 0.896 2.077 1.00 97.00 93 THR A O 1
ATOM 721 N N . GLN A 1 94 ? 10.569 -1.208 1.420 1.00 97.12 94 GLN A N 1
ATOM 722 C CA . GLN A 1 94 ? 11.559 -1.506 2.443 1.00 97.12 94 GLN A CA 1
ATOM 723 C C . GLN A 1 94 ? 12.930 -0.919 2.075 1.00 97.12 94 GLN A C 1
ATOM 725 O O . GLN A 1 94 ? 13.212 -0.595 0.922 1.00 97.12 94 GLN A O 1
ATOM 730 N N . ARG A 1 95 ? 13.838 -0.832 3.056 1.00 96.25 95 ARG A N 1
ATOM 731 C CA . ARG A 1 95 ? 15.212 -0.331 2.843 1.00 96.25 95 ARG A CA 1
ATOM 732 C C . ARG A 1 95 ? 16.016 -1.183 1.850 1.00 96.25 95 ARG A C 1
ATOM 734 O O . ARG A 1 95 ? 16.890 -0.654 1.177 1.00 96.25 95 ARG A O 1
ATOM 741 N N . ASN A 1 96 ? 15.736 -2.484 1.771 1.00 95.81 96 ASN A N 1
ATOM 742 C CA . ASN A 1 96 ? 16.371 -3.407 0.821 1.00 95.81 96 ASN A CA 1
ATOM 743 C C . ASN A 1 96 ? 15.814 -3.279 -0.613 1.00 95.81 96 ASN A C 1
ATOM 745 O O . ASN A 1 96 ? 16.256 -4.012 -1.489 1.00 95.81 96 ASN A O 1
ATOM 749 N N . GLY A 1 97 ? 14.842 -2.389 -0.846 1.00 95.56 97 GLY A N 1
ATOM 750 C CA . GLY A 1 97 ? 14.181 -2.203 -2.135 1.00 95.56 97 GLY A CA 1
ATOM 751 C C . GLY A 1 97 ? 12.966 -3.104 -2.366 1.00 95.56 97 GLY A C 1
ATOM 752 O O . GLY A 1 97 ? 12.223 -2.840 -3.307 1.00 95.56 97 GLY A O 1
ATOM 753 N N . ALA A 1 98 ? 12.720 -4.103 -1.509 1.00 96.38 98 ALA A N 1
ATOM 754 C CA . ALA A 1 98 ? 11.544 -4.962 -1.608 1.00 96.38 98 ALA A CA 1
ATOM 755 C C . ALA A 1 98 ? 10.259 -4.163 -1.362 1.00 96.38 98 ALA A C 1
ATOM 757 O O . ALA A 1 98 ? 10.227 -3.248 -0.529 1.00 96.38 98 ALA A O 1
ATOM 758 N N . ARG A 1 99 ? 9.193 -4.517 -2.081 1.00 97.81 99 ARG A N 1
ATOM 759 C CA . ARG A 1 99 ? 7.916 -3.804 -2.028 1.00 97.81 99 ARG A CA 1
ATOM 760 C C . ARG A 1 99 ? 6.789 -4.734 -1.607 1.00 97.81 99 ARG A C 1
ATOM 762 O O . ARG A 1 99 ? 6.662 -5.843 -2.121 1.00 97.81 99 ARG A O 1
ATOM 769 N N . THR A 1 100 ? 5.961 -4.237 -0.697 1.00 98.12 100 THR A N 1
ATOM 770 C CA . THR A 1 100 ? 4.741 -4.898 -0.228 1.00 98.12 100 THR A CA 1
ATOM 771 C C . THR A 1 100 ? 3.548 -4.024 -0.595 1.00 98.12 100 THR A C 1
ATOM 773 O O . THR A 1 100 ? 3.574 -2.805 -0.413 1.00 98.12 100 THR A O 1
ATOM 776 N N . ILE A 1 101 ? 2.508 -4.638 -1.141 1.00 98.06 101 ILE A N 1
ATOM 777 C CA . ILE A 1 101 ? 1.336 -3.976 -1.710 1.00 98.06 101 ILE A CA 1
ATOM 778 C C . ILE A 1 101 ? 0.104 -4.390 -0.916 1.00 98.06 101 ILE A C 1
ATOM 780 O O . ILE A 1 101 ? -0.109 -5.577 -0.676 1.00 98.06 101 ILE A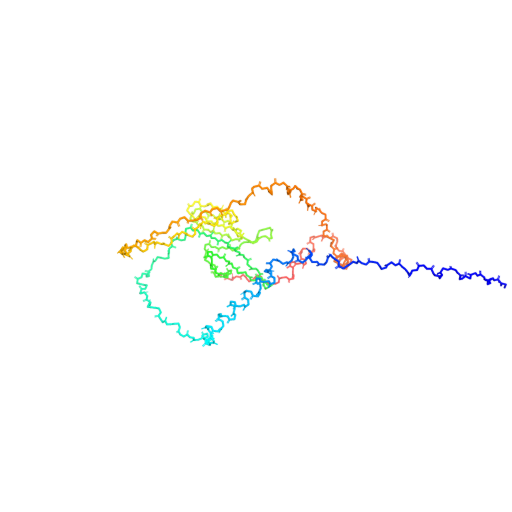 O 1
ATOM 784 N N . TRP A 1 102 ? -0.724 -3.418 -0.534 1.00 97.69 102 TRP A N 1
ATOM 785 C CA . TRP A 1 102 ? -2.037 -3.684 0.052 1.00 97.69 102 TRP A CA 1
ATOM 786 C C . TRP A 1 102 ? -3.120 -3.540 -1.010 1.00 97.69 102 TRP A C 1
ATOM 788 O O . TRP A 1 102 ? -3.431 -2.422 -1.426 1.00 97.69 102 TRP A O 1
ATOM 798 N N . LEU A 1 103 ? -3.697 -4.664 -1.428 1.00 96.50 103 LEU A N 1
ATOM 799 C CA . LEU A 1 103 ? -4.706 -4.746 -2.480 1.00 96.50 103 LEU A CA 1
ATOM 800 C C . LEU A 1 103 ? -5.943 -5.474 -1.950 1.00 96.50 103 LEU A C 1
ATOM 802 O O . LEU A 1 103 ? -5.828 -6.585 -1.436 1.00 96.50 103 LEU A O 1
ATOM 806 N N . ASN A 1 104 ? -7.123 -4.863 -2.073 1.00 94.06 104 ASN A N 1
ATOM 807 C CA . ASN A 1 104 ? -8.399 -5.433 -1.610 1.00 94.06 104 ASN A CA 1
ATOM 808 C C . ASN A 1 104 ? -8.367 -5.890 -0.137 1.00 94.06 104 ASN A C 1
ATOM 810 O O . ASN A 1 104 ? -8.944 -6.910 0.226 1.00 94.06 104 ASN A O 1
ATOM 814 N N . GLY A 1 105 ? -7.635 -5.161 0.711 1.00 91.38 105 GLY A N 1
ATOM 815 C CA . GLY A 1 105 ? -7.434 -5.500 2.126 1.00 91.38 105 GLY A CA 1
ATOM 816 C C . GLY A 1 105 ? -6.401 -6.605 2.394 1.00 91.38 105 GLY A C 1
ATOM 817 O O . GLY A 1 105 ? -6.001 -6.776 3.543 1.00 91.38 105 GLY A O 1
ATOM 818 N N . GLY A 1 106 ? -5.926 -7.309 1.364 1.00 95.00 106 GLY A N 1
ATOM 819 C CA . GLY A 1 106 ? -4.848 -8.294 1.459 1.00 95.00 106 GLY A CA 1
ATOM 820 C C . GLY A 1 106 ? -3.458 -7.683 1.270 1.00 95.00 106 GLY A C 1
ATOM 821 O O . GLY A 1 106 ? -3.311 -6.617 0.673 1.00 95.00 106 GLY A O 1
ATOM 822 N N . THR A 1 107 ? -2.432 -8.372 1.769 1.00 97.31 107 THR A N 1
ATOM 823 C CA . THR A 1 107 ? -1.012 -8.026 1.591 1.00 97.31 107 THR A CA 1
ATOM 824 C C . THR A 1 107 ? -0.351 -8.947 0.582 1.00 97.31 107 THR A C 1
ATOM 826 O O . THR A 1 107 ? -0.434 -10.165 0.729 1.00 97.31 107 THR A O 1
ATOM 829 N N . TYR A 1 108 ? 0.363 -8.370 -0.378 1.00 97.88 108 TYR A N 1
ATOM 830 C CA . TYR A 1 108 ? 1.085 -9.101 -1.413 1.00 97.88 108 TYR A CA 1
ATOM 831 C C . TYR A 1 108 ? 2.515 -8.589 -1.518 1.00 97.88 108 TYR A C 1
ATOM 833 O O . TYR A 1 108 ? 2.752 -7.381 -1.483 1.00 97.88 108 TYR A O 1
ATOM 841 N N . ASP A 1 109 ? 3.463 -9.502 -1.681 1.00 97.94 109 ASP A N 1
ATOM 842 C CA . ASP A 1 109 ? 4.825 -9.142 -2.060 1.00 97.94 109 ASP A CA 1
ATOM 843 C C . ASP A 1 109 ? 4.906 -8.914 -3.573 1.00 97.94 109 ASP A C 1
ATOM 845 O O . ASP A 1 109 ? 4.156 -9.512 -4.343 1.00 97.94 109 ASP A O 1
ATOM 849 N N . GLU A 1 110 ? 5.837 -8.067 -4.016 1.00 96.56 110 GLU A N 1
ATOM 850 C CA . GLU A 1 110 ? 6.035 -7.742 -5.439 1.00 96.56 110 GLU A CA 1
ATOM 851 C C . GLU A 1 110 ? 6.231 -8.980 -6.328 1.00 96.56 110 GLU A C 1
ATOM 853 O O . GLU A 1 110 ? 5.754 -9.009 -7.460 1.00 96.56 110 GLU A O 1
ATOM 858 N N . THR A 1 111 ? 6.889 -10.021 -5.810 1.00 96.31 111 THR A N 1
ATOM 859 C CA . THR A 1 111 ? 7.133 -11.285 -6.524 1.00 96.31 111 THR A CA 1
ATOM 860 C C . THR A 1 111 ? 5.946 -12.246 -6.499 1.00 96.31 111 THR A C 1
ATOM 862 O O . THR A 1 111 ? 5.944 -13.217 -7.250 1.00 96.31 111 THR A O 1
ATOM 865 N N . ALA A 1 112 ? 4.963 -12.003 -5.632 1.00 97.00 112 ALA A N 1
ATOM 866 C CA . ALA A 1 112 ? 3.779 -12.836 -5.438 1.00 97.00 112 ALA A CA 1
ATOM 867 C C . ALA A 1 112 ? 2.511 -12.189 -6.021 1.00 97.00 112 ALA A C 1
ATOM 869 O O . ALA A 1 112 ? 1.394 -12.586 -5.684 1.00 97.00 112 ALA A O 1
ATOM 870 N N . LEU A 1 113 ? 2.671 -11.170 -6.869 1.00 96.69 113 LEU A N 1
ATOM 871 C CA . LEU A 1 113 ? 1.556 -10.572 -7.585 1.00 96.69 113 LEU A CA 1
ATOM 872 C C . LEU A 1 113 ? 1.018 -11.514 -8.672 1.00 96.69 113 LEU A C 1
ATOM 874 O O . LEU A 1 113 ? 1.795 -12.234 -9.297 1.00 96.69 113 LEU A O 1
ATOM 878 N N . PRO A 1 114 ? -0.298 -11.480 -8.942 1.00 95.75 114 PRO A N 1
ATOM 879 C CA . PRO A 1 114 ? -0.875 -12.151 -10.100 1.00 95.75 114 PRO A CA 1
ATOM 880 C C . PRO A 1 114 ? -0.231 -11.688 -11.415 1.00 95.75 114 PRO A C 1
ATOM 882 O O . PRO A 1 114 ? 0.095 -10.512 -11.561 1.00 95.75 114 PRO A O 1
ATOM 885 N N . ASP A 1 115 ? -0.144 -12.575 -12.409 1.00 96.81 115 ASP A N 1
ATOM 886 C CA . ASP A 1 115 ? 0.510 -12.305 -13.705 1.00 96.81 115 ASP A CA 1
ATOM 887 C C . ASP A 1 115 ? -0.065 -11.098 -14.467 1.00 96.81 115 ASP A C 1
ATOM 889 O O . ASP A 1 115 ? 0.600 -10.490 -15.308 1.00 96.81 115 ASP A O 1
ATOM 893 N N . ASN A 1 116 ? -1.321 -10.738 -14.199 1.00 96.56 116 ASN A N 1
ATOM 894 C CA . ASN A 1 116 ? -1.978 -9.591 -14.815 1.00 96.56 116 ASN A CA 1
ATOM 895 C C . ASN A 1 116 ? -1.670 -8.259 -14.106 1.00 96.56 116 ASN A C 1
ATOM 897 O O . ASN A 1 116 ? -2.201 -7.219 -14.505 1.00 96.56 116 ASN A O 1
ATOM 901 N N . MET A 1 117 ? -0.831 -8.274 -13.072 1.00 98.00 117 MET A N 1
ATOM 902 C CA . MET A 1 117 ? -0.463 -7.117 -12.270 1.00 98.00 117 MET A CA 1
ATOM 903 C C . MET A 1 117 ? 1.052 -6.943 -12.226 1.00 98.00 117 MET A C 1
ATOM 905 O O . MET A 1 117 ? 1.809 -7.897 -12.090 1.00 98.00 117 MET A O 1
ATOM 909 N N . GLN A 1 118 ? 1.510 -5.699 -12.311 1.00 97.81 118 GLN A N 1
ATOM 910 C CA . GLN A 1 118 ? 2.931 -5.385 -12.239 1.00 97.81 118 GLN A CA 1
ATOM 911 C C . GLN A 1 118 ? 3.151 -4.037 -11.563 1.00 97.81 118 GLN A C 1
ATOM 913 O O . GLN A 1 118 ? 2.441 -3.071 -11.842 1.00 97.81 118 GLN A O 1
ATOM 918 N N . LEU A 1 119 ? 4.180 -3.933 -10.723 1.00 97.88 119 LEU A N 1
ATOM 919 C CA . LEU A 1 119 ? 4.634 -2.635 -10.234 1.00 97.88 119 LEU A CA 1
ATOM 920 C C . LEU A 1 119 ? 5.491 -1.946 -11.286 1.00 97.88 119 LEU A C 1
ATOM 922 O O . LEU A 1 119 ? 6.454 -2.503 -11.806 1.00 97.88 119 LEU A O 1
ATOM 926 N N . ILE A 1 120 ? 5.170 -0.689 -11.555 1.00 97.69 120 ILE A N 1
ATOM 927 C CA . ILE A 1 120 ? 5.966 0.178 -12.414 1.00 97.69 120 ILE A CA 1
ATOM 928 C C . ILE A 1 120 ? 6.411 1.396 -11.615 1.00 97.69 120 ILE A C 1
ATOM 930 O O . ILE A 1 120 ? 5.695 1.883 -10.743 1.00 97.69 120 ILE A O 1
ATOM 934 N N . THR A 1 121 ? 7.601 1.905 -11.916 1.00 96.81 121 THR A N 1
ATOM 935 C CA . THR A 1 121 ? 8.079 3.165 -11.342 1.00 96.81 121 THR A CA 1
ATOM 936 C C . THR A 1 121 ? 8.147 4.193 -12.461 1.00 96.81 121 THR A C 1
ATOM 938 O O . THR A 1 121 ? 8.896 4.014 -13.417 1.00 96.81 121 THR A O 1
ATOM 941 N N . MET A 1 122 ? 7.357 5.258 -12.364 1.00 96.12 122 MET A N 1
ATOM 942 C CA . MET A 1 122 ? 7.302 6.325 -13.360 1.00 96.12 122 MET A CA 1
ATOM 943 C C . MET A 1 122 ? 7.435 7.673 -12.658 1.00 96.12 122 MET A C 1
ATOM 945 O O . MET A 1 122 ? 6.679 7.979 -11.742 1.00 96.12 122 MET A O 1
ATOM 949 N N . ASN A 1 123 ? 8.406 8.485 -13.084 1.00 96.00 123 ASN A N 1
ATOM 950 C CA . ASN A 1 123 ? 8.676 9.810 -12.507 1.00 96.00 123 ASN A CA 1
ATOM 951 C C . ASN A 1 123 ? 8.893 9.783 -10.979 1.00 96.00 123 ASN A C 1
ATOM 953 O O . ASN A 1 123 ? 8.423 10.664 -10.266 1.00 96.00 123 ASN A O 1
ATOM 957 N N . GLY A 1 124 ? 9.560 8.741 -10.470 1.00 94.50 124 GLY A N 1
ATOM 958 C CA . GLY A 1 124 ? 9.797 8.557 -9.032 1.00 94.50 124 GLY A CA 1
ATOM 959 C C . GLY A 1 124 ? 8.572 8.101 -8.229 1.00 94.50 124 GLY A C 1
ATOM 960 O O . GLY A 1 124 ? 8.676 7.932 -7.019 1.00 94.50 124 GLY A O 1
ATOM 961 N N . MET A 1 125 ? 7.429 7.872 -8.880 1.00 95.19 125 MET A N 1
ATOM 962 C CA . MET A 1 125 ? 6.217 7.345 -8.260 1.00 95.19 125 MET A CA 1
ATOM 963 C C . MET A 1 125 ? 6.053 5.868 -8.611 1.00 95.19 125 MET A C 1
ATOM 965 O O . MET A 1 125 ? 6.183 5.487 -9.775 1.00 95.19 125 MET A O 1
ATOM 969 N N . THR A 1 126 ? 5.750 5.041 -7.616 1.00 96.88 126 THR A N 1
ATOM 970 C CA . THR A 1 126 ? 5.399 3.635 -7.835 1.00 96.88 126 THR A CA 1
ATOM 971 C C . THR A 1 126 ? 3.901 3.521 -8.092 1.00 96.88 126 THR A C 1
ATOM 973 O O . THR A 1 126 ? 3.102 4.026 -7.304 1.00 96.88 126 THR A O 1
ATOM 976 N N . LEU A 1 127 ? 3.526 2.862 -9.185 1.00 98.06 127 LEU A N 1
ATOM 977 C CA . LEU A 1 127 ? 2.142 2.589 -9.566 1.00 98.06 127 LEU A CA 1
ATOM 978 C C . LEU A 1 127 ? 1.944 1.080 -9.733 1.00 98.06 127 LEU A C 1
ATOM 980 O O . LEU A 1 127 ? 2.874 0.368 -10.119 1.00 98.06 127 LEU A O 1
ATOM 984 N N . LEU A 1 128 ? 0.729 0.604 -9.474 1.00 98.25 128 LEU A N 1
ATOM 985 C CA . LEU A 1 128 ? 0.315 -0.755 -9.807 1.00 98.25 128 LEU A CA 1
ATOM 986 C C . LEU A 1 128 ? -0.355 -0.736 -11.179 1.00 98.25 128 LEU A C 1
ATOM 988 O O . LEU A 1 128 ? -1.437 -0.175 -11.335 1.00 98.25 128 LEU A O 1
ATOM 992 N N . ARG A 1 129 ? 0.278 -1.351 -12.173 1.00 98.38 129 ARG A N 1
ATOM 993 C CA . ARG A 1 129 ? -0.318 -1.569 -13.487 1.00 98.38 129 ARG A CA 1
ATOM 994 C C . ARG A 1 129 ? -1.142 -2.847 -13.462 1.00 98.38 129 ARG A C 1
ATOM 996 O O . ARG A 1 129 ? -0.592 -3.919 -13.232 1.00 98.38 129 ARG A O 1
ATOM 1003 N N . ILE A 1 130 ? -2.431 -2.734 -13.754 1.00 97.81 130 ILE A N 1
ATOM 1004 C CA . ILE A 1 130 ? -3.357 -3.860 -13.879 1.00 97.81 130 ILE A CA 1
ATOM 1005 C C . ILE A 1 130 ? -3.741 -4.002 -15.350 1.00 97.81 130 ILE A C 1
ATOM 1007 O O . ILE A 1 130 ? -4.161 -3.038 -15.995 1.00 97.81 130 ILE A O 1
ATOM 1011 N N . THR A 1 131 ? -3.579 -5.208 -15.886 1.00 97.81 131 THR A N 1
ATOM 1012 C CA . THR A 1 131 ? -4.044 -5.585 -17.221 1.00 97.81 131 THR A CA 1
ATOM 1013 C C . THR A 1 131 ? -5.338 -6.377 -17.079 1.00 97.81 131 THR A C 1
ATOM 1015 O O . THR A 1 131 ? -5.379 -7.410 -16.413 1.00 97.81 131 THR A O 1
ATOM 1018 N N . THR A 1 132 ? -6.401 -5.888 -17.701 1.00 96.12 132 THR A N 1
ATOM 1019 C CA . THR A 1 132 ? -7.718 -6.531 -17.760 1.00 96.12 132 THR A CA 1
ATOM 1020 C C . THR A 1 132 ? -8.109 -6.749 -19.222 1.00 96.12 132 THR A C 1
ATOM 1022 O O . THR A 1 132 ? -7.404 -6.331 -20.142 1.00 96.12 132 THR A O 1
ATOM 1025 N N . GLU A 1 133 ? -9.255 -7.386 -19.459 1.00 93.62 133 GLU A N 1
ATOM 1026 C CA . GLU A 1 133 ? -9.815 -7.523 -20.810 1.00 93.62 133 GLU A CA 1
ATOM 1027 C C . GLU A 1 133 ? -10.173 -6.166 -21.439 1.00 93.62 133 GLU A C 1
ATOM 1029 O O . GLU A 1 133 ? -10.097 -6.002 -22.656 1.00 93.62 133 GLU A O 1
ATOM 1034 N N . SER A 1 134 ? -10.532 -5.178 -20.611 1.00 93.19 134 SER A N 1
ATOM 1035 C CA . SER A 1 134 ? -10.900 -3.829 -21.046 1.00 93.19 134 SER A CA 1
ATOM 1036 C C . SER A 1 134 ? -9.697 -2.943 -21.382 1.00 93.19 134 SER A C 1
ATOM 1038 O O . SER A 1 134 ? -9.833 -2.008 -22.174 1.00 93.19 134 SER A O 1
ATOM 1040 N N . GLY A 1 135 ? -8.513 -3.221 -20.824 1.00 96.12 135 GLY A N 1
ATOM 1041 C CA . GLY A 1 135 ? -7.316 -2.434 -21.099 1.00 96.12 135 GLY A CA 1
ATOM 1042 C C . GLY A 1 135 ? -6.227 -2.536 -20.036 1.00 96.12 135 GLY A C 1
ATOM 1043 O O . GLY A 1 135 ? -6.101 -3.522 -19.315 1.00 96.12 135 GLY A O 1
ATOM 1044 N N . ARG A 1 136 ? -5.388 -1.498 -19.974 1.00 98.00 136 ARG A N 1
ATOM 1045 C CA . ARG A 1 136 ? -4.317 -1.357 -18.980 1.00 98.00 136 ARG A CA 1
ATOM 1046 C C . ARG A 1 136 ? -4.550 -0.102 -18.162 1.00 98.00 136 ARG A C 1
ATOM 1048 O O . ARG A 1 136 ? -4.732 0.971 -18.734 1.00 98.00 136 ARG A O 1
ATOM 1055 N N . TYR A 1 137 ? -4.485 -0.249 -16.849 1.00 98.19 137 TYR A N 1
ATOM 1056 C CA . TYR A 1 137 ? -4.785 0.810 -15.897 1.00 98.19 137 TYR A CA 1
ATOM 1057 C C . TYR A 1 137 ? -3.642 0.930 -14.899 1.00 98.19 137 TYR A C 1
ATOM 1059 O O . TYR A 1 137 ? -3.170 -0.078 -14.381 1.00 98.19 137 TYR A O 1
ATOM 1067 N N . ASP A 1 138 ? -3.207 2.159 -14.632 1.00 98.19 138 ASP A N 1
ATOM 1068 C CA . ASP A 1 138 ? -2.145 2.445 -13.671 1.00 98.19 138 ASP A CA 1
ATOM 1069 C C . ASP A 1 138 ? -2.778 3.056 -12.417 1.00 98.19 138 ASP A C 1
ATOM 1071 O O . ASP A 1 138 ? -3.262 4.188 -12.447 1.00 98.19 138 ASP A O 1
ATOM 1075 N N . LEU A 1 139 ? -2.791 2.297 -11.322 1.00 97.75 139 LEU A N 1
ATOM 1076 C CA . LEU A 1 139 ? -3.362 2.716 -10.047 1.00 97.75 139 LEU A CA 1
ATOM 1077 C C . LEU A 1 139 ? -2.284 3.313 -9.146 1.00 97.75 139 LEU A C 1
ATOM 1079 O O . LEU A 1 139 ? -1.186 2.764 -8.994 1.00 97.75 139 LEU A O 1
ATOM 1083 N N . LYS A 1 140 ? -2.632 4.415 -8.485 1.00 97.69 140 LYS A N 1
ATOM 1084 C CA . LYS A 1 140 ? -1.866 4.976 -7.368 1.00 97.69 140 LYS A CA 1
ATOM 1085 C C . LYS A 1 140 ? -2.387 4.440 -6.038 1.00 97.69 140 LYS A C 1
ATOM 1087 O O . LYS A 1 140 ? -3.530 4.001 -5.933 1.00 97.69 140 LYS A O 1
ATOM 1092 N N . ALA A 1 141 ? -1.553 4.526 -5.006 1.00 96.50 141 ALA A N 1
ATOM 1093 C CA . ALA A 1 141 ? -1.992 4.272 -3.638 1.00 96.50 141 ALA A CA 1
ATOM 1094 C C . ALA A 1 141 ? -3.192 5.167 -3.275 1.00 96.50 141 ALA A C 1
ATOM 1096 O O . ALA A 1 141 ? -3.170 6.372 -3.526 1.00 96.50 141 ALA A O 1
ATOM 1097 N N . GLY A 1 142 ? -4.229 4.564 -2.700 1.00 95.69 142 GLY A N 1
ATOM 1098 C CA . GLY A 1 142 ? -5.496 5.211 -2.371 1.00 95.69 142 GLY A CA 1
ATOM 1099 C C . GLY A 1 142 ? -6.506 5.282 -3.523 1.00 95.69 142 GLY A C 1
ATOM 1100 O O . GLY A 1 142 ? -7.510 5.976 -3.377 1.00 95.69 142 GLY A O 1
ATOM 1101 N N . GLN A 1 143 ? -6.268 4.611 -4.653 1.00 97.31 143 GLN A N 1
ATOM 1102 C CA . GLN A 1 143 ? -7.219 4.534 -5.767 1.00 97.31 143 GLN A CA 1
ATOM 1103 C C . GLN A 1 143 ? -7.840 3.140 -5.889 1.00 97.31 143 GLN A C 1
ATOM 1105 O O . GLN A 1 143 ? -7.230 2.137 -5.512 1.00 97.31 143 GLN A O 1
ATOM 1110 N N . SER A 1 144 ? -9.040 3.090 -6.462 1.00 96.50 144 SER A N 1
ATOM 1111 C CA . SER A 1 144 ? -9.750 1.857 -6.800 1.00 96.50 144 SER A CA 1
ATOM 1112 C C . SER A 1 144 ? -10.103 1.828 -8.286 1.00 96.50 144 SER A C 1
ATOM 1114 O O . SER A 1 144 ? -10.400 2.867 -8.873 1.00 96.50 144 SER A O 1
ATOM 1116 N N . LEU A 1 145 ? -10.046 0.649 -8.900 1.00 97.12 145 LEU A N 1
ATOM 1117 C CA . LEU A 1 145 ? -10.425 0.389 -10.287 1.00 97.12 145 LEU A CA 1
ATOM 1118 C C . LEU A 1 145 ? -11.653 -0.514 -10.310 1.00 97.12 145 LEU A C 1
ATOM 1120 O O . LEU A 1 145 ? -11.589 -1.658 -9.859 1.00 97.12 145 LEU A O 1
ATOM 1124 N N . GLU A 1 146 ? -12.733 -0.033 -10.912 1.00 96.06 146 GLU A N 1
ATOM 1125 C CA . GLU A 1 146 ? -13.898 -0.855 -11.228 1.00 96.06 146 GLU A CA 1
ATOM 1126 C C . GLU A 1 146 ? -13.649 -1.597 -12.553 1.00 96.06 146 GLU A C 1
ATOM 1128 O O . GLU A 1 146 ? -13.477 -0.983 -13.606 1.00 96.06 146 GLU A O 1
ATOM 1133 N N . VAL A 1 147 ? -13.590 -2.933 -12.512 1.00 94.44 147 VAL A N 1
ATOM 1134 C CA . VAL A 1 147 ? -13.122 -3.766 -13.640 1.00 94.44 147 VAL A CA 1
ATOM 1135 C C . VAL A 1 147 ? -14.093 -3.730 -14.823 1.00 94.44 147 VAL A C 1
ATOM 1137 O O . VAL A 1 147 ? -13.669 -3.763 -15.978 1.00 94.44 147 VAL A O 1
ATOM 1140 N N . SER A 1 148 ? -15.394 -3.639 -14.539 1.00 92.69 148 SER A N 1
ATOM 1141 C CA . SER A 1 148 ? -16.466 -3.632 -15.541 1.00 92.69 148 SER A CA 1
ATOM 1142 C C . SER A 1 148 ? -16.513 -2.334 -16.352 1.00 92.69 148 SER A C 1
ATOM 1144 O O . SER A 1 148 ? -16.751 -2.371 -17.559 1.00 92.69 148 SER A O 1
ATOM 1146 N N . SER A 1 149 ? -16.288 -1.189 -15.703 1.00 94.06 149 SER A N 1
ATOM 1147 C CA . SER A 1 149 ? -16.356 0.138 -16.322 1.00 94.06 149 SER A CA 1
ATOM 1148 C C . SER A 1 149 ? -14.986 0.658 -16.767 1.00 94.06 149 SER A C 1
ATOM 1150 O O . SER A 1 149 ? -14.907 1.489 -17.672 1.00 94.06 149 SER A O 1
ATOM 1152 N N . GLY A 1 150 ? -13.902 0.179 -16.147 1.00 96.00 150 GLY A N 1
ATOM 1153 C CA . GLY A 1 150 ? -12.567 0.757 -16.283 1.00 96.00 150 GLY A CA 1
ATOM 1154 C C . GLY A 1 150 ? -12.430 2.128 -15.611 1.00 96.00 150 GLY A C 1
ATOM 1155 O O . GLY A 1 150 ? -11.479 2.856 -15.898 1.00 96.00 150 GLY A O 1
ATOM 1156 N N . GLU A 1 151 ? -13.388 2.515 -14.766 1.00 96.12 151 GLU A N 1
ATOM 1157 C CA . GLU A 1 151 ? -13.364 3.779 -14.038 1.00 96.12 151 GLU A CA 1
ATOM 1158 C C . GLU A 1 151 ? -12.392 3.684 -12.855 1.00 96.12 151 GLU A C 1
ATOM 1160 O O . GLU A 1 151 ? -12.444 2.742 -12.061 1.00 96.12 151 GLU A O 1
ATOM 1165 N N . ILE A 1 152 ? -11.509 4.677 -12.729 1.00 96.62 152 ILE A N 1
ATOM 1166 C CA . ILE A 1 152 ? -10.610 4.819 -11.581 1.00 96.62 152 ILE A CA 1
ATOM 1167 C C . ILE A 1 152 ? -11.216 5.848 -10.629 1.00 96.62 152 ILE A C 1
ATOM 1169 O O . ILE A 1 152 ? -11.458 6.992 -11.021 1.00 96.62 152 ILE A O 1
ATOM 1173 N N . ARG A 1 153 ? -11.424 5.456 -9.372 1.00 95.56 153 ARG A N 1
ATOM 1174 C CA . ARG A 1 153 ? -11.944 6.311 -8.298 1.00 95.56 153 ARG A CA 1
ATOM 1175 C C . ARG A 1 153 ? -10.883 6.545 -7.233 1.00 95.56 153 ARG A C 1
ATOM 1177 O O . ARG A 1 153 ? -10.028 5.698 -6.991 1.00 95.56 153 ARG A O 1
ATOM 1184 N N . GLU A 1 154 ? -10.937 7.702 -6.583 1.00 94.06 154 GLU A N 1
ATOM 1185 C CA . GLU A 1 154 ? -10.042 8.031 -5.471 1.00 94.06 154 GLU A CA 1
ATOM 1186 C C . GLU A 1 154 ? -10.764 7.808 -4.134 1.00 94.06 154 GLU A C 1
ATOM 1188 O O . GLU A 1 154 ? -11.840 8.364 -3.898 1.00 94.06 154 GLU A O 1
ATOM 1193 N N . ASN A 1 155 ? -10.170 7.015 -3.238 1.00 81.12 155 ASN A N 1
ATOM 1194 C CA . ASN A 1 155 ? -10.830 6.555 -2.009 1.00 81.12 155 ASN A CA 1
ATOM 1195 C C . ASN A 1 155 ? -11.053 7.662 -0.968 1.00 81.12 155 ASN A C 1
ATOM 1197 O O . ASN A 1 155 ? -11.809 7.476 -0.018 1.00 81.12 155 ASN A O 1
ATOM 1201 N N . TRP A 1 156 ? -10.421 8.829 -1.113 1.00 77.25 156 TRP A N 1
ATOM 1202 C CA . TRP A 1 156 ? -10.651 9.946 -0.191 1.00 77.25 156 TRP A CA 1
ATOM 1203 C C . TRP A 1 156 ? -12.022 10.606 -0.394 1.00 77.25 156 TRP A C 1
ATOM 1205 O O . TRP A 1 156 ? -12.519 11.257 0.522 1.00 77.25 156 TRP A O 1
ATOM 1215 N N . ASN A 1 157 ? -12.647 10.432 -1.565 1.00 66.75 157 ASN A N 1
ATOM 1216 C CA . ASN A 1 157 ? -13.961 11.007 -1.862 1.00 66.75 157 ASN A CA 1
ATOM 1217 C C . ASN A 1 157 ? -15.110 10.006 -1.664 1.00 66.75 157 ASN A C 1
ATOM 1219 O O . ASN A 1 157 ? -16.287 10.375 -1.674 1.00 66.75 157 ASN A O 1
ATOM 1223 N N . THR A 1 158 ? -14.799 8.728 -1.443 1.00 57.38 158 THR A N 1
ATOM 1224 C CA . THR A 1 158 ? -15.806 7.764 -1.011 1.00 57.38 158 THR A CA 1
ATOM 1225 C C . THR A 1 158 ? -16.130 8.035 0.446 1.00 57.38 158 THR A C 1
ATOM 1227 O O . THR A 1 158 ? -15.483 7.534 1.364 1.00 57.38 158 THR A O 1
ATOM 1230 N N . ARG A 1 159 ? -17.173 8.844 0.661 1.00 54.16 159 ARG A N 1
ATOM 1231 C CA . ARG A 1 159 ? -17.944 8.822 1.904 1.00 54.16 159 ARG A CA 1
ATOM 1232 C C . ARG A 1 159 ? -18.183 7.341 2.217 1.00 54.16 159 ARG A C 1
ATOM 1234 O O . ARG A 1 159 ? -18.688 6.670 1.313 1.00 54.16 159 ARG A O 1
ATOM 1241 N N . PRO A 1 160 ? -17.787 6.826 3.398 1.00 56.22 160 PRO A N 1
ATOM 1242 C CA . PRO A 1 160 ? -17.903 5.408 3.711 1.00 56.22 160 PRO A CA 1
ATOM 1243 C C . PRO A 1 160 ? -19.326 4.992 3.383 1.00 56.22 160 PRO A C 1
ATOM 1245 O O . PRO A 1 160 ? -20.280 5.484 3.993 1.00 56.22 160 PRO A O 1
ATOM 1248 N N . THR A 1 161 ? -19.470 4.203 2.320 1.00 53.16 161 THR A N 1
ATOM 1249 C CA . THR A 1 161 ? -20.764 3.692 1.903 1.00 53.16 161 THR A CA 1
ATOM 1250 C C . THR A 1 161 ? -21.169 2.826 3.07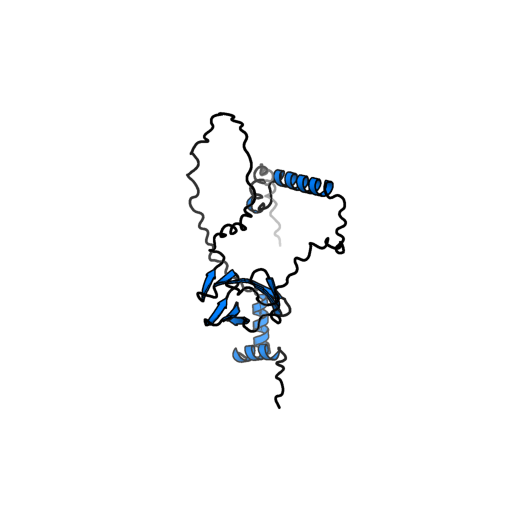2 1.00 53.16 161 THR A C 1
ATOM 1252 O O . THR A 1 161 ? -20.451 1.880 3.399 1.00 53.16 161 THR A O 1
ATOM 1255 N N . SER A 1 162 ? -22.193 3.268 3.810 1.00 50.25 162 SER A N 1
ATOM 1256 C CA . SER A 1 162 ? -22.605 2.632 5.056 1.00 50.25 162 SER A CA 1
ATOM 1257 C C . SER A 1 162 ? -22.604 1.124 4.840 1.00 50.25 162 SER A C 1
ATOM 1259 O O . SER A 1 162 ? -23.165 0.707 3.823 1.00 50.25 162 SER A O 1
ATOM 1261 N N . PRO A 1 163 ? -21.918 0.352 5.707 1.00 53.19 163 PRO A N 1
ATOM 1262 C CA . PRO A 1 163 ? -21.662 -1.064 5.495 1.00 53.19 163 PRO A CA 1
ATOM 1263 C C . PRO A 1 163 ? -22.940 -1.710 4.997 1.00 53.19 163 PRO A C 1
ATOM 1265 O O . PRO A 1 163 ? -23.969 -1.659 5.676 1.00 53.19 163 PRO A O 1
ATOM 1268 N N . GLN A 1 164 ? -22.873 -2.177 3.749 1.00 51.66 164 GLN A N 1
ATOM 1269 C CA . GLN A 1 164 ? -23.979 -2.791 3.042 1.00 51.66 164 GLN A CA 1
ATOM 1270 C C . GLN A 1 164 ? -24.555 -3.837 3.981 1.00 51.66 164 GLN A C 1
ATOM 1272 O O . GLN A 1 164 ? -23.853 -4.779 4.349 1.00 51.66 164 GLN A O 1
ATOM 1277 N N . ALA A 1 165 ? -25.771 -3.558 4.457 1.00 45.31 165 ALA A N 1
ATOM 1278 C CA . ALA A 1 165 ? -26.414 -4.305 5.519 1.00 45.31 165 ALA A CA 1
ATOM 1279 C C . ALA A 1 165 ? -26.253 -5.793 5.227 1.00 45.31 165 ALA A C 1
ATOM 1281 O O . ALA A 1 165 ? -26.681 -6.265 4.169 1.00 45.31 165 ALA A O 1
ATOM 1282 N N . SER A 1 166 ? -25.593 -6.499 6.147 1.00 47.41 166 SER A N 1
ATOM 1283 C CA . SER A 1 166 ? -25.535 -7.953 6.138 1.00 47.41 166 SER A CA 1
ATOM 1284 C C . SER A 1 166 ? -26.937 -8.476 5.824 1.00 47.41 166 SER A C 1
ATOM 1286 O O . SER A 1 166 ? -27.899 -7.946 6.397 1.00 47.41 166 SER A O 1
ATOM 1288 N N . PRO A 1 167 ? -27.087 -9.442 4.900 1.00 55.75 167 PRO A N 1
ATOM 1289 C CA . PRO A 1 167 ? -28.392 -9.959 4.531 1.00 55.75 167 PRO A CA 1
ATOM 1290 C C . PRO A 1 167 ? -29.126 -10.342 5.810 1.00 55.75 167 PRO A C 1
ATOM 1292 O O . PRO A 1 167 ? -28.652 -11.150 6.607 1.00 55.75 167 PRO A O 1
ATOM 1295 N N . THR A 1 168 ? -30.242 -9.653 6.034 1.00 50.69 168 THR A N 1
ATOM 1296 C CA . THR A 1 168 ? -31.152 -9.913 7.137 1.00 50.69 168 THR A CA 1
ATOM 1297 C C . THR A 1 168 ? -31.589 -11.361 6.996 1.00 50.69 168 THR A C 1
ATOM 1299 O O . THR A 1 168 ? -32.300 -11.713 6.059 1.00 50.69 168 THR A O 1
ATOM 1302 N N . THR A 1 169 ? -31.101 -12.205 7.900 1.00 60.47 169 THR A N 1
ATOM 1303 C CA . THR A 1 169 ? -31.641 -13.538 8.133 1.00 60.47 169 THR A CA 1
ATOM 1304 C C . THR A 1 169 ? -33.100 -13.366 8.544 1.00 60.47 169 THR A C 1
ATOM 1306 O O . THR A 1 169 ? -33.407 -13.045 9.691 1.00 60.47 169 THR A O 1
ATOM 1309 N N . ASP A 1 170 ? -34.000 -13.534 7.580 1.00 62.28 170 ASP A N 1
ATOM 1310 C CA . ASP A 1 170 ? -35.427 -13.717 7.807 1.00 62.28 170 ASP A CA 1
ATOM 1311 C C . ASP A 1 170 ? -35.652 -15.022 8.588 1.00 62.28 170 ASP A C 1
ATOM 1313 O O . ASP A 1 170 ? -35.528 -16.103 8.015 1.00 62.28 170 ASP A O 1
ATOM 1317 N N . ALA A 1 171 ? -35.958 -14.912 9.889 1.00 53.81 171 ALA A N 1
ATOM 1318 C CA . ALA A 1 171 ? -36.645 -15.894 10.757 1.00 53.81 171 ALA A CA 1
ATOM 1319 C C . ALA A 1 171 ? -36.408 -15.484 12.234 1.00 53.81 171 ALA A C 1
ATOM 1321 O O . ALA A 1 171 ? -35.271 -15.497 12.676 1.00 53.81 171 ALA A O 1
ATOM 1322 N N . GLN A 1 172 ? -37.358 -15.111 13.099 1.00 49.66 172 GLN A N 1
ATOM 1323 C CA . GLN A 1 172 ? -38.799 -15.347 13.187 1.00 49.66 172 GLN A CA 1
ATOM 1324 C C . GLN A 1 172 ? -39.494 -14.212 13.967 1.00 49.66 172 GLN A C 1
ATOM 1326 O O . GLN A 1 172 ? -38.967 -13.674 14.939 1.00 49.66 172 GLN A O 1
ATOM 1331 N N . GLN A 1 173 ? -40.728 -13.919 13.552 1.00 54.34 173 GLN A N 1
ATOM 1332 C CA . GLN A 1 173 ? -41.760 -13.194 14.299 1.00 54.34 173 GLN A CA 1
ATOM 1333 C C . GLN A 1 173 ? -42.212 -13.946 15.563 1.00 54.34 173 GLN A C 1
ATOM 1335 O O . GLN A 1 173 ? -42.322 -15.166 15.508 1.00 54.34 173 GLN A O 1
ATOM 1340 N N . GLN A 1 174 ? -42.598 -13.181 16.602 1.00 52.78 174 GLN A N 1
ATOM 1341 C CA . GLN A 1 174 ? -43.624 -13.406 17.658 1.00 52.78 174 GLN A CA 1
ATOM 1342 C C . GLN A 1 174 ? -43.095 -12.895 19.015 1.00 52.78 174 GLN A C 1
ATOM 1344 O O . GLN A 1 174 ? -41.999 -13.262 19.403 1.00 52.78 174 GLN A O 1
ATOM 1349 N N . THR A 1 175 ? -43.760 -12.079 19.835 1.00 50.34 175 THR A N 1
ATOM 1350 C CA . THR A 1 175 ? -45.065 -11.395 19.843 1.00 50.34 175 THR A CA 1
ATOM 1351 C C . THR A 1 175 ? -44.998 -10.283 20.906 1.00 50.34 175 THR A C 1
ATOM 1353 O O . THR A 1 175 ? -44.322 -10.449 21.914 1.00 50.34 175 THR A O 1
ATOM 1356 N N . SER A 1 176 ? -45.735 -9.199 20.659 1.00 55.72 176 SER A N 1
ATOM 1357 C CA . SER A 1 176 ? -46.424 -8.272 21.578 1.00 55.72 176 SER A CA 1
ATOM 1358 C C . SER A 1 176 ? -46.216 -8.377 23.100 1.00 55.72 176 SER A C 1
ATOM 1360 O O . SER A 1 176 ? -46.522 -9.421 23.660 1.00 55.72 176 SER A O 1
ATOM 1362 N N . ASP A 1 177 ? -45.902 -7.250 23.760 1.00 52.84 177 ASP A N 1
ATOM 1363 C CA . ASP A 1 177 ? -46.735 -6.604 24.811 1.00 52.84 177 ASP A CA 1
ATOM 1364 C C . ASP A 1 177 ? -46.078 -5.258 25.215 1.00 52.84 177 ASP A C 1
ATOM 1366 O O . ASP A 1 177 ? -44.909 -5.218 25.577 1.00 52.84 177 ASP A O 1
ATOM 1370 N N . SER A 1 178 ? -46.652 -4.105 24.858 1.00 52.94 178 SER A N 1
ATOM 1371 C CA . SER A 1 178 ? -47.491 -3.248 25.720 1.00 52.94 178 SER A CA 1
ATOM 1372 C C . SE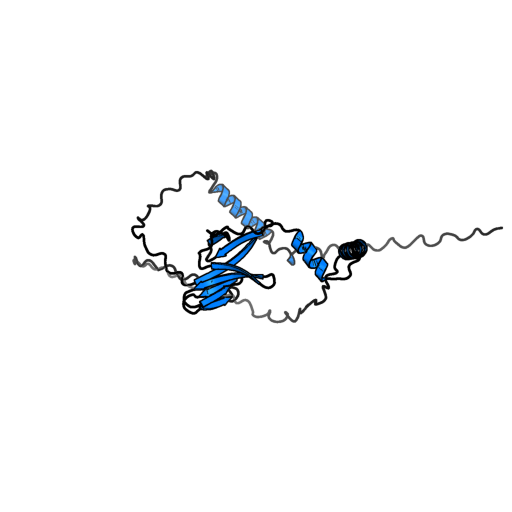R A 1 178 ? -46.779 -2.678 26.957 1.00 52.94 178 SER A C 1
ATOM 1374 O O . SER A 1 178 ? -46.483 -3.380 27.917 1.00 52.94 178 SER A O 1
ATOM 1376 N N . GLY A 1 179 ? -46.562 -1.361 26.951 1.00 43.12 179 GLY A N 1
ATOM 1377 C CA . GLY A 1 179 ? -46.013 -0.630 28.091 1.00 43.12 179 GLY A CA 1
ATOM 1378 C C . GLY A 1 179 ? -45.819 0.847 27.785 1.00 43.12 179 GLY A C 1
ATOM 1379 O O . GLY A 1 179 ? -44.699 1.306 27.599 1.00 43.12 179 GLY A O 1
ATOM 1380 N N . ALA A 1 180 ? -46.930 1.574 27.690 1.00 52.88 180 ALA A N 1
ATOM 1381 C CA . ALA A 1 180 ? -46.964 3.027 27.604 1.00 52.88 180 ALA A CA 1
ATOM 1382 C C . ALA A 1 180 ? -46.350 3.674 28.856 1.00 52.88 180 ALA A C 1
ATOM 1384 O O . ALA A 1 180 ? -46.785 3.372 29.966 1.00 52.88 180 ALA A O 1
ATOM 1385 N N . VAL A 1 181 ? -45.431 4.624 28.668 1.00 54.66 181 VAL A N 1
ATOM 1386 C CA . VAL A 1 181 ? -45.185 5.705 29.629 1.00 54.66 181 VAL A CA 1
ATOM 1387 C C . VAL A 1 181 ? -45.038 7.012 28.851 1.00 54.66 181 VAL A C 1
ATOM 1389 O O . VAL A 1 181 ? -44.267 7.111 27.899 1.00 54.66 181 VAL A O 1
ATOM 1392 N N . GLN A 1 182 ? -45.897 7.948 29.243 1.00 46.44 182 GLN A N 1
ATOM 1393 C CA . GLN A 1 182 ? -46.056 9.322 28.786 1.00 46.44 182 GLN A CA 1
ATOM 1394 C C . GLN A 1 182 ? -44.903 10.233 29.221 1.00 46.44 182 GLN A C 1
ATOM 1396 O O . GLN A 1 182 ? -44.242 9.952 30.214 1.00 46.44 182 GLN A O 1
ATOM 1401 N N . ASP A 1 183 ? -44.777 11.330 28.467 1.00 49.53 183 ASP A N 1
ATOM 1402 C CA . ASP A 1 183 ? -44.392 12.692 28.864 1.00 49.53 183 ASP A CA 1
ATOM 1403 C C . ASP A 1 183 ? -43.367 12.882 29.987 1.00 49.53 183 ASP A C 1
ATOM 1405 O O . ASP A 1 183 ? -43.682 12.669 31.150 1.00 49.53 183 ASP A O 1
ATOM 1409 N N . GLU A 1 184 ? -42.238 13.521 29.653 1.00 53.56 184 GLU A N 1
ATOM 1410 C CA . GLU A 1 184 ? -41.863 14.772 30.333 1.00 53.56 184 GLU A CA 1
ATOM 1411 C C . GLU A 1 184 ? -40.919 15.634 29.465 1.00 53.56 184 GLU A C 1
ATOM 1413 O O . GLU A 1 184 ? -39.728 15.382 29.317 1.00 53.56 184 GLU A O 1
ATOM 1418 N N . GLN A 1 185 ? -41.531 16.600 28.780 1.00 45.25 185 GLN A N 1
ATOM 1419 C CA . GLN A 1 185 ? -41.254 18.037 28.855 1.00 45.25 185 GLN A CA 1
ATOM 1420 C C . GLN A 1 185 ? -39.799 18.555 29.003 1.00 45.25 185 GLN A C 1
ATOM 1422 O O . GLN A 1 185 ? -39.184 18.453 30.054 1.00 45.25 185 GLN A O 1
ATOM 1427 N N . ALA A 1 186 ? -39.405 19.310 27.965 1.00 48.62 186 ALA A N 1
ATOM 1428 C CA . ALA A 1 186 ? -38.605 20.544 27.963 1.00 48.62 186 ALA A CA 1
ATOM 1429 C C . ALA A 1 186 ? -37.146 20.520 28.463 1.00 48.62 186 ALA A C 1
ATOM 1431 O O . ALA A 1 186 ? -36.887 20.498 29.657 1.00 48.62 186 ALA A O 1
ATOM 1432 N N . ASP A 1 187 ? -36.212 20.761 27.538 1.00 45.88 187 ASP A N 1
ATOM 1433 C CA . ASP A 1 187 ? -35.444 22.015 27.574 1.00 45.88 187 ASP A CA 1
ATOM 1434 C C . ASP A 1 187 ? -34.791 22.283 26.206 1.00 45.88 187 ASP A C 1
ATOM 1436 O O . ASP A 1 187 ? -34.051 21.454 25.674 1.00 45.88 187 ASP A O 1
ATOM 1440 N N . GLU A 1 188 ? -35.096 23.440 25.615 1.00 57.56 188 GLU A N 1
ATOM 1441 C CA . GLU A 1 188 ? -34.377 23.986 24.461 1.00 57.56 188 GLU A CA 1
ATOM 1442 C C . GLU A 1 188 ? -33.159 24.780 24.960 1.00 57.56 188 GLU A C 1
ATOM 1444 O O . GLU A 1 188 ? -33.337 25.826 25.590 1.00 57.56 188 GLU A O 1
ATOM 1449 N N . PRO A 1 189 ? -31.913 24.398 24.630 1.00 55.56 189 PRO A N 1
ATOM 1450 C CA . PRO A 1 189 ? -30.804 25.331 24.694 1.00 55.56 189 PRO A CA 1
ATOM 1451 C C . PRO A 1 189 ? -30.760 26.173 23.414 1.00 55.56 189 PRO A C 1
ATOM 1453 O O . PRO A 1 189 ? -30.322 25.738 22.352 1.00 55.56 189 PRO A O 1
ATOM 1456 N N . SER A 1 190 ? -31.259 27.396 23.582 1.00 54.25 190 SER A N 1
ATOM 1457 C CA . SER A 1 190 ? -30.880 28.656 22.936 1.00 54.25 190 SER A CA 1
ATOM 1458 C C . SER A 1 190 ? -29.907 28.591 21.748 1.00 54.25 190 SER A C 1
ATOM 1460 O O . SER A 1 190 ? -28.725 28.258 21.866 1.00 54.25 190 SER A O 1
ATOM 1462 N N . ALA A 1 191 ? -30.410 29.065 20.611 1.00 54.56 191 ALA A N 1
ATOM 1463 C CA . ALA A 1 191 ? -29.650 29.467 19.442 1.00 54.56 191 ALA A CA 1
ATOM 1464 C C . ALA A 1 191 ? -28.917 30.799 19.696 1.00 54.56 191 ALA A C 1
ATOM 1466 O O . ALA A 1 191 ? -29.453 31.859 19.398 1.00 54.56 191 ALA A O 1
ATOM 1467 N N . GLU A 1 192 ? -27.686 30.765 20.216 1.00 55.12 192 GLU A N 1
ATOM 1468 C CA . GLU A 1 192 ? -26.837 31.969 20.286 1.00 55.12 192 GLU A CA 1
ATOM 1469 C C . GLU A 1 192 ? -25.333 31.627 20.397 1.00 55.12 192 GLU A C 1
ATOM 1471 O O . GLU A 1 192 ? -24.690 31.854 21.415 1.00 55.12 192 GLU A O 1
ATOM 1476 N N . ALA A 1 193 ? -24.744 31.049 19.340 1.00 49.69 193 ALA A N 1
ATOM 1477 C CA . ALA A 1 193 ? -23.278 30.925 19.219 1.00 49.69 193 ALA A CA 1
ATOM 1478 C C . ALA A 1 193 ? -22.772 30.826 17.760 1.00 49.69 193 ALA A C 1
ATOM 1480 O O . ALA A 1 193 ? -21.780 30.158 17.481 1.00 49.69 193 ALA A O 1
ATOM 1481 N N . LEU A 1 194 ? -23.440 31.485 16.805 1.00 48.06 194 LEU A N 1
ATOM 1482 C CA . LEU A 1 194 ? -23.001 31.563 15.402 1.00 48.06 194 LEU A CA 1
ATOM 1483 C C . LEU A 1 194 ? -22.525 32.980 15.051 1.00 48.06 194 LE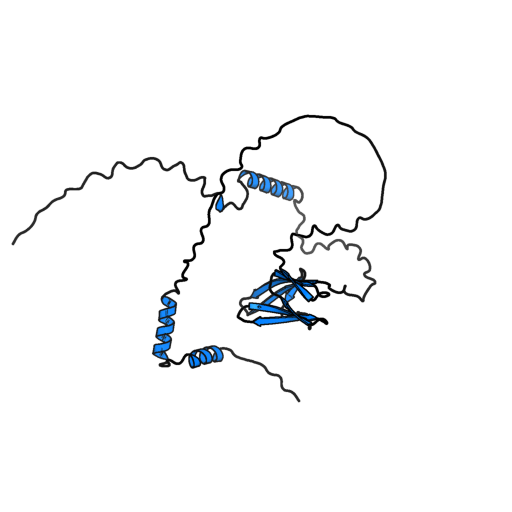U A C 1
ATOM 1485 O O . LEU A 1 194 ? -23.197 33.686 14.308 1.00 48.06 194 LEU A O 1
ATOM 1489 N N . ALA A 1 195 ? -21.375 33.403 15.585 1.00 52.44 195 ALA A N 1
ATOM 1490 C CA . ALA A 1 195 ? -20.605 34.533 15.048 1.00 52.44 195 ALA A CA 1
ATOM 1491 C C . ALA A 1 195 ? -19.201 34.599 15.676 1.00 52.44 195 ALA A C 1
ATOM 1493 O O . ALA A 1 195 ? -19.019 35.318 16.651 1.00 52.44 195 ALA A O 1
ATOM 1494 N N . ALA A 1 196 ? -18.234 33.837 15.143 1.00 54.00 196 ALA A N 1
ATOM 1495 C CA . ALA A 1 196 ? -16.796 34.178 15.097 1.00 54.00 196 ALA A CA 1
ATOM 1496 C C . ALA A 1 196 ? -15.941 32.941 14.757 1.00 54.00 196 ALA A C 1
ATOM 1498 O O . ALA A 1 196 ? -15.244 32.403 15.610 1.00 54.00 196 ALA A O 1
ATOM 1499 N N . ILE A 1 197 ? -15.961 32.499 13.498 1.00 53.88 197 ILE A N 1
ATOM 1500 C CA . ILE A 1 197 ? -14.808 31.794 12.915 1.00 53.88 197 ILE A CA 1
ATOM 1501 C C . ILE A 1 197 ? -14.564 32.443 11.554 1.00 53.88 197 ILE A C 1
ATOM 1503 O O . ILE A 1 197 ? -14.888 31.910 10.498 1.00 53.88 197 ILE A O 1
ATOM 1507 N N . GLU A 1 198 ? -14.097 33.686 11.619 1.00 49.38 198 GLU A N 1
ATOM 1508 C CA . GLU A 1 198 ? -13.592 34.439 10.482 1.00 49.38 198 GLU A CA 1
ATOM 1509 C C . GLU A 1 198 ? -12.068 34.258 10.446 1.00 49.38 198 GLU A C 1
ATOM 1511 O O . GLU A 1 198 ? -11.378 34.559 11.417 1.00 49.38 198 GLU A O 1
ATOM 1516 N N . ASN A 1 199 ? -11.579 33.755 9.311 1.00 53.28 199 ASN A N 1
ATOM 1517 C CA . ASN A 1 199 ? -10.220 33.891 8.786 1.00 53.28 199 ASN A CA 1
ATOM 1518 C C . ASN A 1 199 ? -9.025 33.472 9.661 1.00 53.28 199 ASN A C 1
ATOM 1520 O O . ASN A 1 199 ? -8.426 34.277 10.370 1.00 53.28 199 ASN A O 1
ATOM 1524 N N . THR A 1 200 ? -8.518 32.269 9.385 1.00 47.22 200 THR A N 1
ATOM 1525 C CA . THR A 1 200 ? -7.076 31.978 9.454 1.00 47.22 200 THR A CA 1
ATOM 1526 C C . THR A 1 200 ? -6.627 31.204 8.214 1.00 47.22 200 THR A C 1
ATOM 1528 O O . THR A 1 200 ? -6.223 30.046 8.263 1.00 47.22 200 THR A O 1
ATOM 1531 N N . GLU A 1 201 ? -6.649 31.890 7.068 1.00 52.12 201 GLU A N 1
ATOM 1532 C CA . GLU A 1 201 ? -5.641 31.662 6.033 1.00 52.12 201 GLU A CA 1
ATOM 1533 C C . GLU A 1 201 ? -4.273 32.043 6.618 1.00 52.12 201 GLU A C 1
ATOM 1535 O O . GLU A 1 201 ? -3.953 33.216 6.800 1.00 52.12 201 GLU A O 1
ATOM 1540 N N . SER A 1 202 ? -3.442 31.048 6.918 1.00 44.09 202 SER A N 1
ATOM 1541 C CA . SER A 1 202 ? -1.997 31.243 7.036 1.00 44.09 202 SER A CA 1
ATOM 1542 C C . SER A 1 202 ? -1.303 30.201 6.173 1.00 44.09 202 SER A C 1
ATOM 1544 O O . SER A 1 202 ? -0.699 29.240 6.639 1.00 44.09 202 SER A O 1
ATOM 1546 N N . SER A 1 203 ? -1.438 30.402 4.862 1.00 44.81 203 SER A N 1
ATOM 1547 C CA . SER A 1 203 ? -0.471 29.896 3.897 1.00 44.81 203 SER A CA 1
ATOM 1548 C C . SER A 1 203 ? 0.883 30.519 4.231 1.00 44.81 203 SER A C 1
ATOM 1550 O O . SER A 1 203 ? 1.050 31.734 4.131 1.00 44.81 203 SER A O 1
ATOM 1552 N N . ASN A 1 204 ? 1.852 29.694 4.624 1.00 49.03 204 ASN A N 1
ATOM 1553 C CA . ASN A 1 204 ? 3.257 30.079 4.710 1.00 49.03 204 ASN A CA 1
ATOM 1554 C C . ASN A 1 204 ? 4.007 29.499 3.493 1.00 49.03 204 ASN A C 1
ATOM 1556 O O . ASN A 1 204 ? 4.487 28.369 3.565 1.00 49.03 204 ASN A O 1
ATOM 1560 N N . PRO A 1 205 ? 4.109 30.226 2.363 1.00 51.28 205 PRO A N 1
ATOM 1561 C CA . PRO A 1 205 ? 4.747 29.731 1.142 1.00 51.28 205 PRO A CA 1
ATOM 1562 C C . PRO A 1 205 ? 6.282 29.877 1.129 1.00 51.28 205 PRO A C 1
ATOM 1564 O O . PRO A 1 205 ? 6.865 29.970 0.056 1.00 51.28 205 PRO A O 1
ATOM 1567 N N . ASN A 1 206 ? 6.961 29.936 2.282 1.00 43.97 206 ASN A N 1
ATOM 1568 C CA . ASN A 1 206 ? 8.387 30.295 2.325 1.00 43.97 206 ASN A CA 1
ATOM 1569 C C . ASN A 1 206 ? 9.282 29.337 3.129 1.00 43.97 206 ASN A C 1
ATOM 1571 O O . ASN A 1 206 ? 10.294 29.753 3.695 1.00 43.97 206 ASN A O 1
ATOM 1575 N N . GLN A 1 207 ? 8.959 28.040 3.152 1.00 45.56 207 GLN A N 1
ATOM 1576 C CA . GLN A 1 207 ? 9.967 27.020 3.463 1.00 45.56 207 GLN A CA 1
ATOM 1577 C C . GLN A 1 207 ? 10.809 26.736 2.217 1.00 45.56 207 GLN A C 1
ATOM 1579 O O . GLN A 1 207 ? 10.639 25.741 1.522 1.00 45.56 207 GLN A O 1
ATOM 1584 N N . THR A 1 208 ? 11.736 27.647 1.936 1.00 53.25 208 THR A N 1
ATOM 1585 C CA . THR A 1 208 ? 12.902 27.349 1.107 1.00 53.25 208 THR A CA 1
ATOM 1586 C C . THR A 1 208 ? 13.743 26.339 1.880 1.00 53.25 208 THR A C 1
ATOM 1588 O O . THR A 1 208 ? 14.417 26.714 2.842 1.00 53.25 208 THR A O 1
ATOM 1591 N N . GLU A 1 209 ? 13.674 25.062 1.497 1.00 53.62 209 GLU A N 1
ATOM 1592 C CA . GLU A 1 209 ? 14.610 24.030 1.942 1.00 53.62 209 GLU A CA 1
ATOM 1593 C C . GLU A 1 209 ? 16.036 24.521 1.668 1.00 53.62 209 GLU A C 1
ATOM 1595 O O . GLU A 1 209 ? 16.532 24.519 0.540 1.00 53.62 209 GLU A O 1
ATOM 1600 N N . ARG A 1 210 ? 16.697 25.018 2.716 1.00 61.97 210 ARG A N 1
ATOM 1601 C CA . ARG A 1 210 ? 18.130 25.277 2.683 1.00 61.97 210 ARG A CA 1
ATOM 1602 C C . ARG A 1 210 ? 18.816 23.922 2.634 1.00 61.97 210 ARG A C 1
ATOM 1604 O O . ARG A 1 210 ? 18.875 23.225 3.643 1.00 61.97 210 ARG A O 1
ATOM 1611 N N . ILE A 1 211 ? 19.326 23.572 1.458 1.00 71.38 211 ILE A N 1
ATOM 1612 C CA . ILE A 1 211 ? 20.277 22.473 1.295 1.00 71.38 211 ILE A CA 1
ATOM 1613 C C . ILE A 1 211 ? 21.417 22.714 2.305 1.00 71.38 211 ILE A C 1
ATOM 1615 O O . ILE A 1 211 ? 21.964 23.822 2.325 1.00 71.38 211 ILE A O 1
ATOM 1619 N N . PRO A 1 212 ? 21.744 21.741 3.176 1.00 78.19 212 PRO A N 1
ATOM 1620 C CA . PRO A 1 212 ? 22.816 21.897 4.148 1.00 78.19 212 PRO A CA 1
ATOM 1621 C C . PRO A 1 212 ? 24.130 22.221 3.427 1.00 78.19 212 PRO A C 1
ATOM 1623 O O . PRO A 1 212 ? 24.489 21.536 2.470 1.00 78.19 212 PRO A O 1
ATOM 1626 N N . GLU A 1 213 ? 24.857 23.246 3.889 1.00 74.19 213 GLU A N 1
ATOM 1627 C CA . GLU A 1 213 ? 26.133 23.687 3.286 1.00 74.19 213 GLU A CA 1
ATOM 1628 C C . GLU A 1 213 ? 27.176 22.558 3.189 1.00 74.19 213 GLU A C 1
ATOM 1630 O O . GLU A 1 213 ? 28.043 22.587 2.319 1.00 74.19 213 GLU A O 1
ATOM 1635 N N . GLU A 1 214 ? 27.048 21.524 4.022 1.00 73.94 214 GLU A N 1
ATOM 1636 C CA . GLU A 1 214 ? 27.909 20.340 4.008 1.00 73.94 214 GLU A CA 1
ATOM 1637 C C . GLU A 1 214 ? 27.836 19.590 2.661 1.00 73.94 214 GLU A C 1
ATOM 1639 O O . GLU A 1 214 ? 28.869 19.259 2.079 1.00 73.94 214 GLU A O 1
ATOM 1644 N N . VAL A 1 215 ? 26.637 19.451 2.080 1.00 73.50 215 VAL A N 1
ATOM 1645 C CA . VAL A 1 215 ? 26.425 18.760 0.792 1.00 73.50 215 VAL A CA 1
ATOM 1646 C C . VAL A 1 215 ? 27.031 19.546 -0.377 1.00 73.50 215 VAL A C 1
ATOM 1648 O O . VAL A 1 215 ? 27.540 18.963 -1.333 1.00 73.50 215 VAL A O 1
ATOM 1651 N N . LEU A 1 216 ? 27.027 20.881 -0.296 1.00 74.75 216 LEU A N 1
ATOM 1652 C CA . LEU A 1 216 ? 27.629 21.738 -1.322 1.00 74.75 216 LEU A CA 1
ATOM 1653 C C . LEU A 1 216 ? 29.158 21.607 -1.347 1.00 74.75 216 LEU A C 1
ATOM 1655 O O . LEU A 1 216 ? 29.747 21.567 -2.427 1.00 74.75 216 LEU A O 1
ATOM 1659 N N . SER A 1 217 ? 29.791 21.472 -0.178 1.00 79.12 217 SER A N 1
ATOM 1660 C CA . SER A 1 217 ? 31.246 21.301 -0.082 1.00 79.12 217 SER A CA 1
ATOM 1661 C C . SER A 1 217 ? 31.743 19.952 -0.612 1.00 79.12 217 SER A C 1
ATOM 1663 O O . SER A 1 217 ? 32.825 19.878 -1.197 1.00 79.12 217 SER A O 1
ATOM 1665 N N . GLU A 1 218 ? 30.941 18.893 -0.479 1.00 76.94 218 GLU A N 1
ATOM 1666 C CA . GLU A 1 218 ? 31.293 17.559 -0.971 1.00 76.94 218 GLU A CA 1
ATOM 1667 C C . GLU A 1 218 ? 31.200 17.473 -2.507 1.00 76.94 218 GLU A C 1
ATOM 1669 O O . GLU A 1 218 ? 32.077 16.899 -3.158 1.00 76.94 218 GLU A O 1
ATOM 1674 N N . ILE A 1 219 ? 30.204 18.139 -3.108 1.00 71.19 219 ILE A N 1
ATOM 1675 C CA . ILE A 1 219 ? 30.072 18.255 -4.571 1.00 71.19 219 ILE A CA 1
ATOM 1676 C C . ILE A 1 219 ? 31.234 19.070 -5.161 1.00 71.19 219 ILE A C 1
ATOM 1678 O O . ILE A 1 219 ? 31.789 18.701 -6.198 1.00 71.19 219 ILE A O 1
ATOM 1682 N N . GLU A 1 220 ? 31.645 20.155 -4.500 1.00 76.50 220 GLU A N 1
ATOM 1683 C CA . GLU A 1 220 ? 32.760 20.984 -4.968 1.00 76.50 220 GLU A CA 1
ATOM 1684 C C . GLU A 1 220 ? 34.108 20.248 -4.870 1.00 76.50 220 GLU A C 1
ATOM 1686 O O . GLU A 1 220 ? 34.900 20.284 -5.816 1.00 76.50 220 GLU A O 1
ATOM 1691 N N . ALA A 1 221 ? 34.341 19.502 -3.785 1.00 80.88 221 ALA A N 1
ATOM 1692 C CA . ALA A 1 221 ? 35.528 18.662 -3.636 1.00 80.88 221 ALA A CA 1
ATOM 1693 C C . ALA A 1 221 ? 35.602 17.568 -4.717 1.00 80.88 221 ALA A C 1
ATOM 1695 O O . ALA A 1 221 ? 36.675 17.314 -5.270 1.00 80.88 221 ALA A O 1
ATOM 1696 N N . PHE A 1 222 ? 34.465 16.961 -5.073 1.00 68.69 222 PHE A N 1
ATOM 1697 C CA . PHE A 1 222 ? 34.401 15.965 -6.142 1.00 68.69 222 PHE A CA 1
ATOM 1698 C C . PHE A 1 222 ? 34.711 16.566 -7.522 1.00 68.69 222 PHE A C 1
ATOM 1700 O O . PHE A 1 222 ? 35.492 15.985 -8.282 1.00 68.69 222 PHE A O 1
ATOM 1707 N N . MET A 1 223 ? 34.174 17.751 -7.838 1.00 67.44 223 MET A N 1
ATOM 1708 C CA . MET A 1 223 ? 34.470 18.445 -9.101 1.00 67.44 223 MET A CA 1
ATOM 1709 C C . MET A 1 223 ? 35.943 18.865 -9.210 1.00 67.44 223 MET A C 1
ATOM 1711 O O . MET A 1 223 ? 36.528 18.787 -10.291 1.00 67.44 223 MET A O 1
ATOM 1715 N N . GLN A 1 224 ? 36.574 19.271 -8.102 1.00 78.69 224 GLN A N 1
ATOM 1716 C CA . GLN A 1 224 ? 38.003 19.607 -8.090 1.00 78.69 224 GLN A CA 1
ATOM 1717 C C . GLN A 1 224 ? 38.898 18.370 -8.244 1.00 78.69 224 GLN A C 1
ATOM 1719 O O . GLN A 1 224 ? 39.935 18.447 -8.902 1.00 78.69 224 GLN A O 1
ATOM 1724 N N . ALA A 1 225 ? 38.505 17.231 -7.669 1.00 72.75 225 ALA A N 1
ATOM 1725 C CA . ALA A 1 225 ? 39.282 15.995 -7.734 1.00 72.75 225 ALA A CA 1
ATOM 1726 C C . ALA A 1 225 ? 39.228 15.320 -9.114 1.00 72.75 225 ALA A C 1
ATOM 1728 O O . ALA A 1 225 ? 40.209 14.715 -9.545 1.00 72.75 225 ALA A O 1
ATOM 1729 N N . THR A 1 226 ? 38.091 15.413 -9.804 1.00 67.00 226 THR A N 1
ATOM 1730 C CA . THR A 1 226 ? 37.875 14.743 -11.096 1.00 67.00 226 THR A CA 1
ATOM 1731 C C . THR A 1 226 ? 38.243 15.613 -12.294 1.00 67.00 226 THR A C 1
ATOM 1733 O O . THR A 1 226 ? 38.518 15.084 -13.367 1.00 67.00 226 THR A O 1
ATOM 1736 N N . GLY A 1 227 ? 38.316 16.940 -12.125 1.00 63.47 227 GLY A N 1
ATOM 1737 C CA . GLY A 1 227 ? 38.672 17.872 -13.198 1.00 63.47 227 GLY A CA 1
ATOM 1738 C C . GLY A 1 227 ? 37.659 17.907 -14.348 1.00 63.47 227 GLY A C 1
ATOM 1739 O O . GLY A 1 227 ? 37.942 18.487 -15.397 1.00 63.47 227 GLY A O 1
ATOM 1740 N N . THR A 1 228 ? 36.487 17.295 -14.174 1.00 55.94 228 THR A N 1
ATOM 1741 C CA . THR A 1 228 ? 35.498 17.102 -15.230 1.00 55.94 228 THR A CA 1
ATOM 1742 C C . THR A 1 228 ? 34.278 17.974 -14.964 1.00 55.94 228 THR A C 1
ATOM 1744 O O . THR A 1 228 ? 33.473 17.753 -14.068 1.00 55.94 228 THR A O 1
ATOM 1747 N N . SER A 1 229 ? 34.122 19.015 -15.782 1.00 57.69 229 SER A N 1
ATOM 1748 C CA . SER A 1 229 ? 32.956 19.913 -15.758 1.00 57.69 229 SER A CA 1
ATOM 1749 C C . SER A 1 229 ? 31.732 19.316 -16.469 1.00 57.69 229 SER A C 1
ATOM 1751 O O . SER A 1 229 ? 30.801 20.043 -16.815 1.00 57.69 229 SER A O 1
ATOM 1753 N N . ASN A 1 230 ? 31.750 18.014 -16.769 1.00 63.38 230 ASN A N 1
ATOM 1754 C CA . ASN A 1 230 ? 30.797 17.390 -17.673 1.00 63.38 230 ASN A CA 1
ATOM 1755 C C . ASN A 1 230 ? 29.794 16.519 -16.904 1.00 63.38 230 ASN A C 1
ATOM 1757 O O . ASN A 1 230 ? 30.100 15.413 -16.470 1.00 63.38 230 ASN A O 1
ATOM 1761 N N . ILE A 1 231 ? 28.567 17.028 -16.773 1.00 56.97 231 ILE A N 1
ATOM 1762 C CA . ILE A 1 231 ? 27.441 16.414 -16.043 1.00 56.97 231 ILE A CA 1
ATOM 1763 C C . ILE A 1 231 ? 27.109 14.994 -16.551 1.00 56.97 231 ILE A C 1
ATOM 1765 O O . ILE A 1 231 ? 26.560 14.184 -15.806 1.00 56.97 231 ILE A O 1
ATOM 1769 N N . ALA A 1 232 ? 27.472 14.664 -17.795 1.00 63.16 232 ALA A N 1
ATOM 1770 C CA . ALA A 1 232 ? 27.279 13.332 -18.364 1.00 63.16 232 ALA A CA 1
ATOM 1771 C C . ALA A 1 232 ? 28.122 12.244 -17.667 1.00 63.16 232 ALA A C 1
ATOM 1773 O O . ALA A 1 232 ? 27.610 11.155 -17.417 1.00 63.16 232 ALA A O 1
ATOM 1774 N N . GLU A 1 233 ? 29.364 12.548 -17.278 1.00 61.25 233 GLU A N 1
ATOM 1775 C CA . GLU A 1 233 ? 30.263 11.572 -16.639 1.00 61.25 233 GLU A CA 1
ATOM 1776 C C . GLU A 1 233 ? 29.873 11.294 -15.179 1.00 61.25 233 GLU A C 1
ATOM 1778 O O . GLU A 1 233 ? 30.066 10.191 -14.671 1.00 61.25 233 GLU A O 1
ATOM 1783 N N . LEU A 1 234 ? 29.240 12.266 -14.511 1.00 57.06 234 LEU A N 1
ATOM 1784 C CA . LEU A 1 234 ? 28.724 12.102 -13.149 1.00 57.06 234 LEU A CA 1
ATOM 1785 C C . LEU A 1 234 ? 27.559 11.098 -13.096 1.00 57.06 234 LEU A C 1
ATOM 1787 O O . LEU A 1 234 ? 27.389 10.381 -12.110 1.00 57.06 234 LEU A O 1
ATOM 1791 N N . ARG A 1 235 ? 26.769 11.028 -14.176 1.00 64.81 235 ARG A N 1
ATOM 1792 C CA . ARG A 1 235 ? 25.669 10.068 -14.330 1.00 64.81 235 ARG A CA 1
ATOM 1793 C C . ARG A 1 235 ? 26.196 8.650 -14.559 1.00 64.81 235 ARG A C 1
ATOM 1795 O O . ARG A 1 235 ? 25.732 7.728 -13.899 1.00 64.81 235 ARG A O 1
ATOM 1802 N N . GLU A 1 236 ? 27.206 8.506 -15.412 1.00 67.25 236 GLU A N 1
ATOM 1803 C CA . GLU A 1 236 ? 27.858 7.227 -15.728 1.00 67.25 236 GLU A CA 1
ATOM 1804 C C . GLU A 1 236 ? 28.634 6.652 -14.524 1.00 67.25 236 GLU A C 1
ATOM 1806 O O . GLU A 1 236 ? 28.633 5.444 -14.290 1.00 67.25 236 GLU A O 1
ATOM 1811 N N . PHE A 1 237 ? 29.219 7.512 -13.681 1.00 62.62 237 PHE A N 1
ATOM 1812 C CA . PHE A 1 237 ? 29.852 7.096 -12.423 1.00 62.62 237 PHE A CA 1
ATOM 1813 C C . PHE A 1 237 ? 28.848 6.566 -11.387 1.00 62.62 237 PHE A C 1
ATOM 1815 O O . PHE A 1 237 ? 29.152 5.614 -10.666 1.00 62.62 237 PHE A O 1
ATOM 1822 N N . MET A 1 238 ? 27.647 7.152 -11.309 1.00 63.66 238 MET A N 1
ATOM 1823 C CA . MET A 1 238 ? 26.588 6.628 -10.439 1.00 63.66 238 MET A CA 1
ATOM 1824 C C . MET A 1 238 ? 26.003 5.312 -10.966 1.00 63.66 238 MET A C 1
ATOM 1826 O O . MET A 1 238 ? 25.615 4.461 -10.170 1.00 63.66 238 MET A O 1
ATOM 1830 N N . GLU A 1 239 ? 25.992 5.119 -12.284 1.00 66.81 239 GLU A N 1
ATOM 1831 C CA . GLU A 1 239 ? 25.492 3.907 -12.939 1.00 66.81 239 GLU A CA 1
ATOM 1832 C C . GLU A 1 239 ? 26.492 2.734 -12.842 1.00 66.81 239 GLU A C 1
ATOM 1834 O O . GLU A 1 239 ? 26.080 1.589 -12.677 1.00 66.81 239 GLU A O 1
ATOM 1839 N N . SER A 1 240 ? 27.809 2.995 -12.816 1.00 66.31 240 SER A N 1
ATOM 1840 C CA . SER A 1 240 ? 28.833 1.934 -12.723 1.00 66.31 240 SER A CA 1
ATOM 1841 C C . SER A 1 240 ? 29.011 1.315 -11.328 1.00 66.31 240 SER A C 1
ATOM 1843 O O . SER A 1 240 ? 29.652 0.272 -11.195 1.00 66.31 240 SER A O 1
ATOM 1845 N N . ARG A 1 241 ? 28.419 1.904 -10.279 1.00 71.88 241 ARG A N 1
ATOM 1846 C CA . ARG A 1 241 ? 28.439 1.346 -8.913 1.00 71.88 241 ARG A CA 1
ATOM 1847 C C . ARG A 1 241 ? 27.322 0.329 -8.621 1.00 71.88 241 ARG A C 1
ATOM 1849 O O . ARG A 1 241 ? 27.262 -0.159 -7.494 1.00 71.88 241 ARG A O 1
ATOM 1856 N N . GLY A 1 242 ? 26.477 -0.018 -9.597 1.00 52.03 242 GLY A N 1
ATOM 1857 C CA . GLY A 1 242 ? 25.409 -1.019 -9.459 1.00 52.03 242 GLY A CA 1
ATOM 1858 C C . GLY A 1 242 ? 25.576 -2.248 -10.365 1.00 52.03 242 GLY A C 1
ATOM 1859 O O . GLY A 1 242 ? 25.034 -2.285 -11.463 1.00 52.03 242 GLY A O 1
ATOM 1860 N N . GLU A 1 243 ? 26.290 -3.269 -9.888 1.00 51.41 243 GLU A N 1
ATOM 1861 C CA . GLU A 1 243 ? 26.213 -4.675 -10.347 1.00 51.41 243 GLU A CA 1
ATOM 1862 C C . GLU A 1 243 ? 24.813 -5.295 -10.073 1.00 51.41 243 GLU A C 1
ATOM 1864 O O . GLU A 1 243 ? 24.162 -4.871 -9.116 1.00 51.41 243 GLU A O 1
ATOM 1869 N N . PRO A 1 244 ? 24.402 -6.411 -10.721 1.00 50.06 244 PRO A N 1
ATOM 1870 C CA . PRO A 1 244 ? 24.449 -6.731 -12.151 1.00 50.06 244 PRO A CA 1
ATOM 1871 C C . PRO A 1 244 ? 23.080 -7.227 -12.692 1.00 50.06 244 PRO A C 1
ATOM 1873 O O . PRO A 1 244 ? 22.255 -7.786 -11.970 1.00 50.06 244 PRO A O 1
ATOM 1876 N N . ALA A 1 245 ? 22.850 -7.084 -14.000 1.00 49.38 245 ALA A N 1
ATOM 1877 C CA . ALA A 1 245 ? 21.740 -7.735 -14.698 1.00 49.38 245 ALA A CA 1
ATOM 1878 C C . ALA A 1 245 ? 22.153 -9.150 -15.148 1.00 49.38 245 ALA A C 1
ATOM 1880 O O . ALA A 1 245 ? 22.896 -9.300 -16.119 1.00 49.38 245 ALA A O 1
ATOM 1881 N N . ASP A 1 246 ? 21.655 -10.180 -14.461 1.00 49.47 246 ASP A N 1
ATOM 1882 C CA . ASP A 1 246 ? 21.631 -11.552 -14.977 1.00 49.47 246 ASP A CA 1
ATOM 1883 C C . ASP A 1 246 ? 20.675 -11.624 -16.179 1.00 49.47 246 ASP A C 1
ATOM 1885 O O . ASP A 1 246 ? 19.470 -11.398 -16.053 1.00 49.47 246 ASP A O 1
ATOM 1889 N N . ALA A 1 247 ? 21.207 -11.957 -17.356 1.00 53.34 247 ALA A N 1
ATOM 1890 C CA . ALA A 1 247 ? 20.418 -12.293 -18.539 1.00 53.34 247 ALA A CA 1
ATOM 1891 C C . ALA A 1 247 ? 20.555 -13.798 -18.841 1.00 53.34 247 ALA A C 1
ATOM 1893 O O . ALA A 1 247 ? 21.680 -14.307 -18.874 1.00 53.34 247 ALA A O 1
ATOM 1894 N N . PRO A 1 248 ? 19.453 -14.532 -19.088 1.00 57.97 248 PRO A N 1
ATOM 1895 C CA . PRO A 1 248 ? 19.516 -15.959 -19.362 1.00 57.97 248 PRO A CA 1
ATOM 1896 C C . PRO A 1 248 ? 19.965 -16.267 -20.798 1.00 57.97 248 PRO A C 1
ATOM 1898 O O . PRO A 1 248 ? 19.450 -15.742 -21.787 1.00 57.97 248 PRO A O 1
ATOM 1901 N N . THR A 1 249 ? 20.899 -17.211 -20.884 1.00 57.97 249 THR A N 1
ATOM 1902 C CA . THR A 1 249 ? 21.260 -18.000 -22.066 1.00 57.97 249 THR A CA 1
ATOM 1903 C C . THR A 1 249 ? 20.023 -18.646 -22.698 1.00 57.97 249 THR A C 1
ATOM 1905 O O . THR A 1 249 ? 19.308 -19.390 -22.032 1.00 57.97 249 THR A O 1
ATOM 1908 N N . THR A 1 250 ? 19.805 -18.419 -23.995 1.00 56.91 250 THR A N 1
ATOM 1909 C CA . THR A 1 250 ? 18.829 -19.166 -24.811 1.00 56.91 250 THR A CA 1
ATOM 1910 C C . THR A 1 250 ? 19.586 -20.127 -25.736 1.00 56.91 250 THR A C 1
ATOM 1912 O O . THR A 1 250 ? 20.542 -19.705 -26.391 1.00 56.91 250 THR A O 1
ATOM 1915 N N . GLN A 1 251 ? 19.186 -21.407 -25.739 1.00 58.56 251 GLN A N 1
ATOM 1916 C CA . GLN A 1 251 ? 19.511 -22.402 -26.775 1.00 58.56 251 GLN A CA 1
ATOM 1917 C C . GLN A 1 251 ? 18.526 -22.298 -27.937 1.00 58.56 251 GLN A C 1
ATOM 1919 O O . GLN A 1 251 ? 17.335 -22.039 -27.656 1.00 58.56 251 GLN A O 1
#

Secondary structure (DSSP, 8-state):
--------------S-------S-SSSSGGGT--S--HHHHHHHHHHHHHHHHHSTT----TT-------------TT------EEEEEEEEE-TTS-EEEEETTEEEEGGGS-TTEEEEEETTEEEEEEE-SS-EEEEPTTEEEETTT--EEETTS---------------------------------S---------------------HHHHHHHHHHHHHH----HHHHHHHHHTTS---------

Sequence (251 aa):
MKSIIAKNIILGCIASLIPLSLAAQNAADNINTLFTTPAEREYLDFLRQEFLLQNPQEDFNVNQEVPLVPVIADDEEGAQPAVSEYTLTGIFTQRNGARTIWLNGGTYDETALPDNMQLITMNGMTLLRITTESGRYDLKAGQSLEVSSGEIRENWNTRPTSPQASPTTDAQQQTSDSGAVQDEQADEPSAEALAAIENTESSNPNQTERIPEEVLSEIEAFMQATGTSNIAELREFMESRGEPADAPTTQ